Protein AF-A0A2V5LTJ0-F1 (afdb_monomer_lite)

Radius of gyration: 19.89 Å; chains: 1; bounding box: 53×36×58 Å

Sequence (255 aa):
RSQIEQLSGFSDTKRRVAIELGVDPYSSNPVLQHELNGIAKAAFAGGATFSLATLPVGGAAGIGLATTEVSNSLNDALREKSPTDLKMLNRKYLSAMGVSENEAERFFSNAAFSPTAQTAFVFNLRSLDGVGNRPAFVKLAADKSSTESDAIFCVQTAALMSKIHKSEKPLGRIITIGDFPVCIAKDGTVVVALQWDYGAWTPAADRFAGALQTQKKANSSYLVGISGVVSPRLRQELETRHFTVEDRLSPGPLK

Secondary structure (DSSP, 8-state):
--HHHHHHHHHHHHHHHHHHTTS-TT---HHHHHHHHHHHHHHHHH-TT--GGGSSS-TT---TTS-HHHHHHHHHHHHH--HHHHHHHHHHHHHHTT--HHHHHHHHT-TTS-HHHHHHHHHHHHTSTT-BTTHHHHHHHHHH--SHHHHHHHHHHHHHHHHHHHHT--EEEEEEETTEEEEEETTS-EEEEE--SEE---HHHHHHHHHHHTTPPTT--EEEEESSEE-HHHHHHHHHTTEEEE--SS--S--

Structure (mmCIF, N/CA/C/O backbone):
data_AF-A0A2V5LTJ0-F1
#
_entry.id   AF-A0A2V5LTJ0-F1
#
loop_
_atom_site.group_PDB
_atom_site.id
_atom_site.type_symbol
_atom_site.label_atom_id
_atom_site.label_alt_id
_atom_site.label_comp_id
_atom_site.label_asym_id
_atom_site.label_entity_id
_atom_site.label_seq_id
_atom_site.pdbx_PDB_ins_code
_atom_site.Cartn_x
_atom_site.Cartn_y
_atom_site.Cartn_z
_atom_site.occupancy
_atom_site.B_iso_or_equiv
_atom_site.auth_seq_id
_atom_site.auth_comp_id
_atom_site.auth_asym_id
_atom_site.auth_atom_id
_atom_site.pdbx_PDB_model_num
ATOM 1 N N . ARG A 1 1 ? 24.564 -6.928 -33.518 1.00 57.75 1 ARG A N 1
ATOM 2 C CA . ARG A 1 1 ? 23.332 -7.094 -32.714 1.00 57.75 1 ARG A CA 1
ATOM 3 C C . ARG A 1 1 ? 22.178 -6.503 -33.493 1.00 57.75 1 ARG A C 1
ATOM 5 O O . ARG A 1 1 ? 22.377 -5.460 -34.109 1.00 57.75 1 ARG A O 1
ATOM 12 N N . SER A 1 2 ? 21.030 -7.168 -33.510 1.00 75.38 2 SER A N 1
ATOM 13 C CA . SER A 1 2 ? 19.816 -6.629 -34.134 1.00 75.38 2 SER A CA 1
ATOM 14 C C . SER A 1 2 ? 19.299 -5.408 -33.352 1.00 75.38 2 SER A C 1
ATOM 16 O O . SER A 1 2 ? 19.626 -5.236 -32.176 1.00 75.38 2 SER A O 1
ATOM 18 N N . GLN A 1 3 ? 18.487 -4.549 -33.981 1.00 71.31 3 GLN A N 1
ATOM 19 C CA . GLN A 1 3 ? 17.867 -3.401 -33.294 1.00 71.31 3 GLN A CA 1
ATOM 20 C C . GLN A 1 3 ? 17.011 -3.845 -32.091 1.00 71.31 3 GLN A C 1
ATOM 22 O O . GLN A 1 3 ? 17.000 -3.178 -31.061 1.00 71.31 3 GLN A O 1
ATOM 27 N N . ILE A 1 4 ? 16.358 -5.008 -32.183 1.00 69.94 4 ILE A N 1
ATOM 28 C CA . ILE A 1 4 ? 15.537 -5.588 -31.109 1.00 69.94 4 ILE A CA 1
ATOM 29 C C . ILE A 1 4 ? 16.403 -5.996 -29.907 1.00 69.94 4 ILE A C 1
ATOM 31 O O . ILE A 1 4 ? 16.060 -5.684 -28.770 1.00 69.94 4 ILE A O 1
ATOM 35 N N . GLU A 1 5 ? 17.558 -6.625 -30.141 1.00 64.44 5 GLU A N 1
ATOM 36 C CA . GLU A 1 5 ? 18.511 -6.975 -29.075 1.00 64.44 5 GLU A CA 1
ATOM 37 C C . GLU A 1 5 ? 19.084 -5.735 -28.378 1.00 64.44 5 GLU A C 1
ATOM 39 O O . GLU A 1 5 ? 19.329 -5.753 -27.172 1.00 64.44 5 GLU A O 1
ATOM 44 N N . GLN A 1 6 ? 19.312 -4.652 -29.128 1.00 73.62 6 GLN A N 1
ATOM 45 C CA . GLN A 1 6 ? 19.785 -3.384 -28.568 1.00 73.62 6 GLN A CA 1
ATOM 46 C C . GLN A 1 6 ? 18.717 -2.717 -27.697 1.00 73.62 6 GLN A C 1
ATOM 48 O O . GLN A 1 6 ? 19.035 -2.263 -26.599 1.00 73.62 6 GLN A O 1
ATOM 53 N N . LEU A 1 7 ? 17.459 -2.705 -28.149 1.00 76.38 7 LEU A N 1
ATOM 54 C CA . LEU A 1 7 ? 16.333 -2.173 -27.379 1.00 76.38 7 LEU A CA 1
ATOM 55 C C . LEU A 1 7 ? 16.084 -2.990 -26.107 1.00 76.38 7 LEU A C 1
ATOM 57 O O . LEU A 1 7 ? 15.999 -2.407 -25.029 1.00 76.38 7 LEU A O 1
ATOM 61 N N . SER A 1 8 ? 16.053 -4.323 -26.211 1.00 77.38 8 SER A N 1
ATOM 62 C CA . SER A 1 8 ? 15.901 -5.211 -25.050 1.00 77.38 8 SER A CA 1
ATOM 63 C C . SER A 1 8 ? 17.034 -5.003 -24.044 1.00 77.38 8 SER A C 1
ATOM 65 O O . SER A 1 8 ? 16.778 -4.752 -22.870 1.00 77.38 8 SER A O 1
ATOM 67 N N . GLY A 1 9 ? 18.289 -5.004 -24.507 1.00 81.19 9 GLY A N 1
ATOM 68 C CA . GLY A 1 9 ? 19.447 -4.813 -23.631 1.00 81.19 9 GLY A CA 1
ATOM 69 C C . GLY A 1 9 ? 19.482 -3.440 -22.951 1.00 81.19 9 GLY A C 1
ATOM 70 O O . GLY A 1 9 ? 19.920 -3.328 -21.802 1.00 81.19 9 GLY A O 1
ATOM 71 N N . PHE A 1 10 ? 18.999 -2.394 -23.627 1.00 85.38 10 PHE A N 1
ATOM 72 C CA . PHE A 1 10 ? 18.856 -1.070 -23.026 1.00 85.38 10 PHE A CA 1
ATOM 73 C C . PHE A 1 10 ? 17.762 -1.052 -21.951 1.00 85.38 10 PHE A C 1
ATOM 75 O O . PHE A 1 10 ? 17.996 -0.553 -20.849 1.00 85.38 10 PHE A O 1
ATOM 82 N N . SER A 1 11 ? 16.592 -1.633 -22.234 1.00 84.25 11 SER A N 1
ATOM 83 C CA . SER A 1 11 ? 15.496 -1.756 -21.266 1.00 84.25 11 SER A CA 1
ATOM 84 C C . SER A 1 11 ? 15.905 -2.543 -20.018 1.00 84.25 11 SER A C 1
ATOM 86 O O . SER A 1 11 ? 15.598 -2.111 -18.905 1.00 84.25 11 SER A O 1
ATOM 88 N N . ASP A 1 12 ? 16.648 -3.638 -20.180 1.00 83.50 12 ASP A N 1
ATOM 89 C CA . ASP A 1 12 ? 17.161 -4.437 -19.061 1.00 83.50 12 ASP A CA 1
ATOM 90 C C . ASP A 1 12 ? 18.181 -3.647 -18.230 1.00 83.50 12 ASP A C 1
ATOM 92 O O . ASP A 1 12 ? 18.124 -3.635 -16.997 1.00 83.50 12 ASP A O 1
ATOM 96 N N . THR A 1 13 ? 19.070 -2.902 -18.895 1.00 85.56 13 THR A N 1
ATOM 97 C CA . THR A 1 13 ? 20.042 -2.030 -18.219 1.00 85.56 13 THR A CA 1
ATOM 98 C C . THR A 1 13 ? 19.345 -0.942 -17.413 1.00 85.56 13 THR A C 1
ATOM 100 O O . THR A 1 13 ? 19.681 -0.737 -16.248 1.00 85.56 13 THR A O 1
ATOM 103 N N . LYS A 1 14 ? 18.339 -0.284 -17.996 1.00 87.50 14 LYS A N 1
ATOM 104 C CA . LYS A 1 14 ? 17.541 0.735 -17.311 1.00 87.50 14 LYS A CA 1
ATOM 105 C C . LYS A 1 14 ? 16.844 0.175 -16.076 1.00 87.50 14 LYS A C 1
ATOM 107 O O . LYS A 1 14 ? 16.865 0.815 -15.027 1.00 87.50 14 LYS A O 1
ATOM 112 N N . ARG A 1 15 ? 16.258 -1.022 -16.181 1.00 85.44 15 ARG A N 1
ATOM 113 C CA . ARG A 1 15 ? 15.593 -1.677 -15.051 1.00 85.44 15 ARG A CA 1
ATOM 114 C C . ARG A 1 15 ? 16.574 -1.985 -13.924 1.00 85.44 15 ARG A C 1
ATOM 116 O O . ARG A 1 15 ? 16.283 -1.678 -12.774 1.00 85.44 15 ARG A O 1
ATOM 123 N N . ARG A 1 16 ? 17.748 -2.529 -14.254 1.00 82.00 16 ARG A N 1
ATOM 124 C CA . ARG A 1 16 ? 18.812 -2.801 -13.278 1.00 82.00 16 ARG A CA 1
ATOM 125 C C . ARG A 1 16 ? 19.253 -1.530 -12.551 1.00 82.00 16 ARG A C 1
ATOM 127 O O . ARG A 1 16 ? 19.260 -1.519 -11.327 1.00 82.00 16 ARG A O 1
ATOM 134 N N . VAL A 1 17 ? 19.544 -0.464 -13.300 1.00 84.44 17 VAL A N 1
ATOM 135 C CA . VAL A 1 17 ? 19.926 0.845 -12.742 1.00 84.44 17 VAL A CA 1
ATOM 136 C C . VAL A 1 17 ? 18.841 1.361 -11.794 1.00 84.44 17 VAL A C 1
ATOM 138 O O . VAL A 1 17 ? 19.151 1.759 -10.680 1.00 84.44 17 VAL A O 1
ATOM 141 N N . ALA A 1 18 ? 17.569 1.310 -12.199 1.00 84.50 18 ALA A N 1
ATOM 142 C CA . ALA A 1 18 ? 16.457 1.766 -11.365 1.00 84.50 18 ALA A CA 1
ATOM 143 C C . ALA A 1 18 ? 16.386 1.014 -10.028 1.00 84.50 18 ALA A C 1
ATOM 145 O O . ALA A 1 18 ? 16.253 1.633 -8.976 1.00 84.50 18 ALA A O 1
ATOM 146 N N . ILE A 1 19 ? 16.535 -0.313 -10.067 1.00 78.69 19 ILE A N 1
ATOM 147 C CA . ILE A 1 19 ? 16.508 -1.168 -8.875 1.00 78.69 19 ILE A CA 1
ATOM 148 C C . ILE A 1 19 ? 17.689 -0.857 -7.950 1.00 78.69 19 ILE A C 1
ATOM 150 O O . ILE A 1 19 ? 17.505 -0.783 -6.738 1.00 78.69 19 ILE A O 1
ATOM 154 N N . GLU A 1 20 ? 18.889 -0.657 -8.500 1.00 76.44 20 GLU A N 1
ATOM 155 C CA . GLU A 1 20 ? 20.074 -0.274 -7.719 1.00 76.44 20 GLU A CA 1
ATOM 156 C C . GLU A 1 20 ? 19.923 1.113 -7.070 1.00 76.44 20 GLU A C 1
ATOM 158 O O . GLU A 1 20 ? 20.385 1.317 -5.950 1.00 76.44 20 GLU A O 1
ATOM 163 N N . LEU A 1 21 ? 19.216 2.032 -7.735 1.00 77.19 21 LEU A N 1
ATOM 164 C CA . LEU A 1 21 ? 18.869 3.363 -7.226 1.00 77.19 21 LEU A CA 1
ATOM 165 C C . LEU A 1 21 ? 17.644 3.376 -6.290 1.00 77.19 21 LEU A C 1
ATOM 167 O O . LEU A 1 21 ? 17.301 4.432 -5.764 1.00 77.19 21 LEU A O 1
ATOM 171 N N . GLY A 1 22 ? 16.959 2.243 -6.104 1.00 76.12 22 GLY A N 1
ATOM 172 C CA . GLY A 1 22 ? 15.752 2.155 -5.277 1.00 76.12 22 GLY A CA 1
ATOM 173 C C . GLY A 1 22 ? 14.525 2.876 -5.857 1.00 76.12 22 GLY A C 1
ATOM 174 O O . GLY A 1 22 ? 13.610 3.220 -5.109 1.00 76.12 22 GLY A O 1
ATOM 175 N N . VAL A 1 23 ? 14.481 3.105 -7.174 1.00 82.88 23 VAL A N 1
ATOM 176 C CA . VAL A 1 23 ? 13.384 3.809 -7.863 1.00 82.88 23 VAL A CA 1
ATOM 177 C C . VAL A 1 23 ? 12.589 2.880 -8.778 1.00 82.88 23 VAL A C 1
ATOM 179 O O . VAL A 1 23 ? 13.078 1.844 -9.229 1.00 82.88 23 VAL A O 1
ATOM 182 N N . ASP A 1 24 ? 11.346 3.257 -9.079 1.00 87.06 24 ASP A N 1
ATOM 183 C CA . ASP A 1 24 ? 10.494 2.485 -9.980 1.00 87.06 24 ASP A CA 1
ATOM 184 C C . ASP A 1 24 ? 10.909 2.685 -11.456 1.00 87.06 24 ASP A C 1
ATOM 186 O O . ASP A 1 24 ? 10.769 3.794 -11.985 1.00 87.06 24 ASP A O 1
ATOM 190 N N . PRO A 1 25 ? 11.357 1.629 -12.171 1.00 87.81 25 PRO A N 1
ATOM 191 C CA . PRO A 1 25 ? 11.695 1.721 -13.594 1.00 87.81 25 PRO A CA 1
ATOM 192 C C . PRO A 1 25 ? 10.515 2.127 -14.489 1.00 87.81 25 PRO A C 1
ATOM 194 O O . PRO A 1 25 ? 10.730 2.611 -15.604 1.00 87.81 25 PRO A O 1
ATOM 197 N N . TYR A 1 26 ? 9.284 1.938 -14.013 1.00 90.62 26 TYR A N 1
ATOM 198 C CA . TYR A 1 26 ? 8.040 2.179 -14.736 1.00 90.62 26 TYR A CA 1
ATOM 199 C C . TYR A 1 26 ? 7.247 3.385 -14.205 1.00 90.62 26 TYR A C 1
ATOM 201 O O . TYR A 1 26 ? 6.080 3.531 -14.564 1.00 90.62 26 TYR A O 1
ATOM 209 N N . SER A 1 27 ? 7.854 4.243 -13.372 1.00 89.62 27 SER A N 1
ATOM 210 C CA . SER A 1 27 ? 7.207 5.469 -12.879 1.00 89.62 27 SER A CA 1
ATOM 211 C C . SER A 1 27 ? 6.715 6.349 -14.032 1.00 89.62 27 SER A C 1
ATOM 213 O O . SER A 1 27 ? 7.391 6.471 -15.059 1.00 89.62 27 SER A O 1
ATOM 215 N N . SER A 1 28 ? 5.567 7.000 -13.848 1.00 89.06 28 SER A N 1
ATOM 216 C CA . SER A 1 28 ? 5.011 7.956 -14.809 1.00 89.06 28 SER A CA 1
ATOM 217 C C . SER A 1 28 ? 5.672 9.337 -14.727 1.00 89.06 28 SER A C 1
ATOM 219 O O . SER A 1 28 ? 5.457 10.175 -15.603 1.00 89.06 28 SER A O 1
ATOM 221 N N . ASN A 1 29 ? 6.511 9.578 -13.711 1.00 89.62 29 ASN A N 1
ATOM 222 C CA . ASN A 1 29 ? 7.194 10.850 -13.511 1.00 89.62 29 ASN A CA 1
ATOM 223 C C . ASN A 1 29 ? 8.210 11.129 -14.645 1.00 89.62 29 ASN A C 1
ATOM 225 O O . ASN A 1 29 ? 9.238 10.448 -14.736 1.00 89.62 29 ASN A O 1
ATOM 229 N N . PRO A 1 30 ? 7.990 12.163 -15.482 1.00 90.75 30 PRO A N 1
ATOM 230 C CA . PRO A 1 30 ? 8.836 12.420 -16.645 1.00 90.75 30 PRO A CA 1
ATOM 231 C C . PRO A 1 30 ? 10.253 12.867 -16.269 1.00 90.75 30 PRO A C 1
ATOM 233 O O . PRO A 1 30 ? 11.196 12.552 -16.994 1.00 90.75 30 PRO A O 1
ATOM 236 N N . VAL A 1 31 ? 10.423 13.555 -15.135 1.00 92.19 31 VAL A N 1
ATOM 237 C CA . VAL A 1 31 ? 11.737 13.993 -14.640 1.00 92.19 31 VAL A CA 1
ATOM 238 C C . VAL A 1 31 ? 12.552 12.779 -14.211 1.00 92.19 31 VAL A C 1
ATOM 240 O O . VAL A 1 31 ? 13.678 12.600 -14.667 1.00 92.19 31 VAL A O 1
ATOM 243 N N . LEU A 1 32 ? 11.955 11.884 -13.417 1.00 88.88 32 LEU A N 1
ATOM 244 C CA . LEU A 1 32 ? 12.612 10.641 -13.011 1.00 88.88 32 LEU A CA 1
ATOM 245 C C . LEU A 1 32 ? 12.985 9.786 -14.229 1.00 88.88 32 LEU A C 1
ATOM 247 O O . LEU A 1 32 ? 14.098 9.271 -14.311 1.00 88.88 32 LEU A O 1
ATOM 251 N N . GLN A 1 33 ? 12.074 9.661 -15.197 1.00 93.12 33 GLN A N 1
ATOM 252 C CA . GLN A 1 33 ? 12.321 8.902 -16.422 1.00 93.12 33 GLN A CA 1
ATOM 253 C C . GLN A 1 33 ? 13.450 9.509 -17.266 1.00 93.12 33 GLN A C 1
ATOM 255 O O . GLN A 1 33 ? 14.244 8.759 -17.838 1.00 93.12 33 GLN A O 1
ATOM 260 N N . HIS A 1 34 ? 13.552 10.839 -17.338 1.00 90.19 34 HIS A N 1
ATOM 261 C CA . HIS A 1 34 ? 14.642 11.533 -18.022 1.00 90.19 34 HIS A CA 1
ATOM 262 C C . HIS A 1 34 ? 16.004 11.223 -17.386 1.00 90.19 34 HIS A C 1
ATOM 264 O O . HIS A 1 34 ? 16.901 10.735 -18.080 1.00 90.19 34 HIS A O 1
ATOM 270 N N . GLU A 1 35 ? 16.126 11.411 -16.071 1.00 90.19 35 GLU A N 1
ATOM 271 C CA . GLU A 1 35 ? 17.371 11.152 -15.338 1.00 90.19 35 GLU A CA 1
ATOM 272 C C . GLU A 1 35 ? 17.775 9.678 -15.415 1.00 90.19 35 GLU A C 1
ATOM 274 O O . GLU A 1 35 ? 18.911 9.339 -15.757 1.00 90.19 35 GLU A O 1
ATOM 279 N N . LEU A 1 36 ? 16.813 8.776 -15.205 1.00 89.38 36 LEU A N 1
ATOM 280 C CA . LEU A 1 36 ? 17.047 7.340 -15.286 1.00 89.38 36 LEU A CA 1
ATOM 281 C C . LEU A 1 36 ? 17.502 6.913 -16.691 1.00 89.38 36 LEU A C 1
ATOM 283 O O . LEU A 1 36 ? 18.398 6.081 -16.820 1.00 89.38 36 LEU A O 1
ATOM 287 N N . ASN A 1 37 ? 16.928 7.492 -17.753 1.00 89.69 37 ASN A N 1
ATOM 288 C CA . ASN A 1 37 ? 17.375 7.244 -19.125 1.00 89.69 37 ASN A CA 1
ATOM 289 C C . ASN A 1 37 ? 18.813 7.729 -19.356 1.00 89.69 37 ASN A C 1
ATOM 291 O O . ASN A 1 37 ? 19.561 7.058 -20.066 1.00 89.69 37 ASN A O 1
ATOM 295 N N . GLY A 1 38 ? 19.199 8.874 -18.787 1.00 86.06 38 GLY A N 1
ATOM 296 C CA . GLY A 1 38 ? 20.563 9.400 -18.868 1.00 86.06 38 GLY A CA 1
ATOM 297 C C . GLY A 1 38 ? 21.580 8.444 -18.244 1.00 86.06 38 GLY A C 1
ATOM 298 O O . GLY A 1 38 ? 22.524 8.018 -18.914 1.00 86.06 38 GLY A O 1
ATOM 299 N N . ILE A 1 39 ? 21.327 8.024 -17.001 1.00 85.38 39 ILE A N 1
ATOM 300 C CA . ILE A 1 39 ? 22.189 7.080 -16.271 1.00 85.38 39 ILE A CA 1
ATOM 301 C C . ILE A 1 39 ? 22.233 5.724 -16.992 1.00 85.38 39 ILE A C 1
ATOM 303 O O . ILE A 1 39 ? 23.308 5.158 -17.192 1.00 85.38 39 ILE A O 1
ATOM 307 N N . ALA A 1 40 ? 21.086 5.218 -17.455 1.00 87.38 40 ALA A N 1
ATOM 308 C CA . ALA A 1 40 ? 21.016 3.951 -18.177 1.00 87.38 40 ALA A CA 1
ATOM 309 C C . ALA A 1 40 ? 21.774 3.981 -19.511 1.00 87.38 40 ALA A C 1
ATOM 311 O O . ALA A 1 40 ? 22.432 3.000 -19.852 1.00 87.38 40 ALA A O 1
ATOM 312 N N . LYS A 1 41 ? 21.725 5.092 -20.261 1.00 85.25 41 LYS A N 1
ATOM 313 C CA . LYS A 1 41 ? 22.502 5.263 -21.503 1.00 85.25 41 LYS A CA 1
ATOM 314 C C . LYS A 1 41 ? 23.998 5.243 -21.223 1.00 85.25 41 LYS A C 1
ATOM 316 O O . LYS A 1 41 ? 24.721 4.543 -21.929 1.00 85.25 41 LYS A O 1
ATOM 321 N N . ALA A 1 42 ? 24.445 5.953 -20.187 1.00 82.19 42 ALA A N 1
ATOM 322 C CA . ALA A 1 42 ? 25.845 5.946 -19.771 1.00 82.19 42 ALA A CA 1
ATOM 323 C C . ALA A 1 42 ? 26.304 4.533 -19.366 1.00 82.19 42 ALA A C 1
ATOM 325 O O . ALA A 1 42 ? 27.324 4.053 -19.857 1.00 82.19 42 ALA A O 1
ATOM 326 N N . ALA A 1 43 ? 25.507 3.827 -18.557 1.00 81.44 43 ALA A N 1
ATOM 327 C CA . ALA A 1 43 ? 25.798 2.456 -18.136 1.00 81.44 43 ALA A CA 1
ATOM 328 C C . ALA A 1 43 ? 25.793 1.453 -19.307 1.00 81.44 43 ALA A C 1
ATOM 330 O O . ALA A 1 43 ? 26.638 0.561 -19.365 1.00 81.44 43 ALA A O 1
ATOM 331 N N . PHE A 1 44 ? 24.865 1.595 -20.258 1.00 83.62 44 PHE A N 1
ATOM 332 C CA . PHE A 1 44 ? 24.777 0.730 -21.438 1.00 83.62 44 PHE A CA 1
ATOM 333 C C . PHE A 1 44 ? 25.947 0.953 -22.408 1.00 83.62 44 PHE A C 1
ATOM 335 O O . PHE A 1 44 ? 26.476 -0.013 -22.953 1.00 83.62 44 PHE A O 1
ATOM 342 N N . ALA A 1 45 ? 26.370 2.208 -22.603 1.00 80.50 45 ALA A N 1
ATOM 343 C CA . ALA A 1 45 ? 27.485 2.565 -23.482 1.00 80.50 45 ALA A CA 1
ATOM 344 C C . ALA A 1 45 ? 28.863 2.234 -22.878 1.00 80.50 45 ALA A C 1
ATOM 346 O O . ALA A 1 45 ? 29.775 1.870 -23.615 1.00 80.50 45 ALA A O 1
ATOM 347 N N . GLY A 1 46 ? 29.016 2.353 -21.554 1.00 65.81 46 GLY A N 1
ATOM 348 C CA . GLY A 1 46 ? 30.289 2.141 -20.856 1.00 65.81 46 GLY A CA 1
ATOM 349 C C . GLY A 1 46 ? 30.652 0.677 -20.581 1.00 65.81 46 GLY A C 1
ATOM 350 O O . GLY A 1 46 ? 31.812 0.383 -20.304 1.00 65.81 46 GLY A O 1
ATOM 351 N N . GLY A 1 47 ? 29.697 -0.255 -20.669 1.00 61.19 47 GLY A N 1
ATOM 352 C CA . GLY A 1 47 ? 29.899 -1.634 -20.211 1.00 61.19 47 GLY A CA 1
ATOM 353 C C . GLY A 1 47 ? 30.003 -1.737 -18.679 1.00 61.19 47 GLY A C 1
ATOM 354 O O . GLY A 1 47 ? 29.824 -0.755 -17.965 1.00 61.19 47 GLY A O 1
ATOM 355 N N . ALA A 1 48 ? 30.267 -2.941 -18.155 1.00 49.94 48 ALA A N 1
ATOM 356 C CA . ALA A 1 48 ? 30.228 -3.310 -16.726 1.00 49.94 48 ALA A CA 1
ATOM 357 C C . ALA A 1 48 ? 31.187 -2.541 -15.773 1.00 49.94 48 ALA A C 1
ATOM 359 O O . ALA A 1 48 ? 31.362 -2.941 -14.627 1.00 49.94 48 ALA A O 1
ATOM 360 N N . THR A 1 49 ? 31.815 -1.457 -16.229 1.00 46.69 49 THR A N 1
ATOM 361 C CA . THR A 1 49 ? 32.776 -0.615 -15.501 1.00 46.69 49 THR A CA 1
ATOM 362 C C . THR A 1 49 ? 32.153 0.623 -14.851 1.00 46.69 49 THR A C 1
ATOM 364 O O . THR A 1 49 ? 32.791 1.225 -13.987 1.00 46.69 49 THR A O 1
ATOM 367 N N . PHE A 1 50 ? 30.917 1.010 -15.197 1.00 51.72 50 PHE A N 1
ATOM 368 C CA . PHE A 1 50 ? 30.213 2.071 -14.468 1.00 51.72 50 PHE A CA 1
ATOM 369 C C . PHE A 1 50 ? 29.647 1.507 -13.160 1.00 51.72 50 PHE A C 1
ATOM 371 O O . PHE A 1 50 ? 28.583 0.887 -13.139 1.00 51.72 50 PHE A O 1
ATOM 378 N N . SER A 1 51 ? 30.390 1.684 -12.068 1.00 53.78 51 SER A N 1
ATOM 379 C CA . SER A 1 51 ? 29.917 1.304 -10.740 1.00 53.78 51 SER A CA 1
ATOM 380 C C . SER A 1 51 ? 28.896 2.328 -10.255 1.00 53.78 51 SER A C 1
ATOM 382 O O . SER A 1 51 ? 29.252 3.459 -9.932 1.00 53.78 51 SER A O 1
ATOM 384 N N . LEU A 1 52 ? 27.629 1.922 -10.165 1.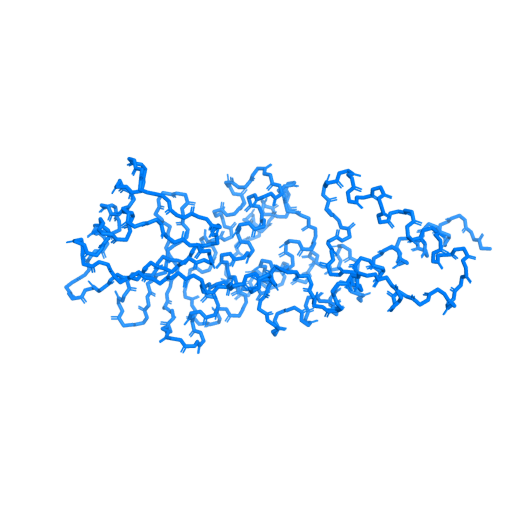00 57.56 52 LEU A N 1
ATOM 385 C CA . LEU A 1 52 ? 26.562 2.726 -9.561 1.00 57.56 52 LEU A CA 1
ATOM 386 C C . LEU A 1 52 ? 26.807 2.992 -8.062 1.00 57.56 52 LEU A C 1
ATOM 388 O O . LEU A 1 52 ? 26.175 3.874 -7.490 1.00 57.56 52 LEU A O 1
ATOM 392 N N . ALA A 1 53 ? 27.780 2.306 -7.447 1.00 54.12 53 ALA A N 1
ATOM 393 C CA . ALA A 1 53 ? 28.206 2.516 -6.064 1.00 54.12 53 ALA A CA 1
ATOM 394 C C . ALA A 1 53 ? 28.882 3.878 -5.806 1.00 54.12 53 ALA A C 1
ATOM 396 O O . ALA A 1 53 ? 29.103 4.228 -4.650 1.00 54.12 53 ALA A O 1
ATOM 397 N N . THR A 1 54 ? 29.242 4.637 -6.849 1.00 53.97 54 THR A N 1
ATOM 398 C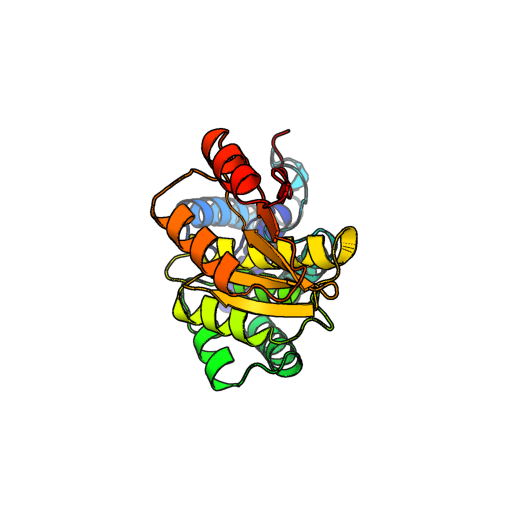 CA . THR A 1 54 ? 29.825 5.986 -6.709 1.00 53.97 54 THR A CA 1
ATOM 399 C C . THR A 1 54 ? 28.784 7.102 -6.753 1.00 53.97 54 THR A C 1
ATOM 401 O O . THR A 1 54 ? 29.121 8.259 -6.497 1.00 53.97 54 THR A O 1
ATOM 404 N N . LEU A 1 55 ? 27.524 6.786 -7.071 1.00 55.62 55 LEU A N 1
ATOM 405 C CA . LEU A 1 55 ? 26.457 7.775 -7.046 1.00 55.62 55 LEU A CA 1
ATOM 406 C C . LEU A 1 55 ? 26.117 8.122 -5.586 1.00 55.62 55 LEU A C 1
ATOM 408 O O . LEU A 1 55 ? 26.037 7.216 -4.755 1.00 55.62 55 LEU A O 1
ATOM 412 N N . PRO A 1 56 ? 25.881 9.408 -5.253 1.00 46.81 56 PRO A N 1
ATOM 413 C CA . PRO A 1 56 ? 25.489 9.853 -3.915 1.00 46.81 56 PRO A CA 1
ATOM 414 C C . PRO A 1 56 ? 24.008 9.535 -3.657 1.00 46.81 56 PRO A C 1
ATOM 416 O O . PRO A 1 56 ? 23.201 10.396 -3.318 1.00 46.81 56 PRO A O 1
ATOM 419 N N . VAL A 1 57 ? 23.635 8.284 -3.892 1.00 51.22 57 VAL A N 1
ATOM 420 C CA . VAL A 1 57 ? 22.288 7.755 -3.751 1.00 51.22 57 VAL A CA 1
ATOM 421 C C . VAL A 1 57 ? 22.366 6.835 -2.547 1.00 51.22 57 VAL A C 1
ATOM 423 O O . VAL A 1 57 ? 23.202 5.932 -2.517 1.00 51.22 57 VAL A O 1
ATOM 426 N N . GLY A 1 58 ? 21.570 7.122 -1.513 1.00 43.66 58 GLY A N 1
ATOM 427 C CA . GLY A 1 58 ? 21.516 6.301 -0.303 1.00 43.66 58 GLY A CA 1
ATOM 428 C C . GLY A 1 58 ? 21.378 4.832 -0.701 1.00 43.66 58 GLY A C 1
ATOM 429 O O . GLY A 1 58 ? 20.431 4.481 -1.399 1.00 43.66 58 GLY A O 1
ATOM 430 N N . GLY A 1 59 ? 22.388 4.027 -0.359 1.00 40.03 59 GLY A N 1
ATOM 431 C CA . GLY A 1 59 ? 22.625 2.721 -0.978 1.00 40.03 59 GLY A CA 1
ATOM 432 C C . GLY A 1 59 ? 21.428 1.779 -0.918 1.00 40.03 59 GLY A C 1
ATOM 433 O O . GLY A 1 59 ? 20.637 1.910 0.003 1.00 40.03 59 GLY A O 1
ATOM 434 N N . ALA A 1 60 ? 21.356 0.853 -1.889 1.00 42.66 60 ALA A N 1
ATOM 435 C CA . ALA A 1 60 ? 20.459 -0.300 -2.125 1.00 42.66 60 ALA A CA 1
ATOM 436 C C . ALA A 1 60 ? 19.316 -0.617 -1.127 1.00 42.66 60 ALA A C 1
ATOM 438 O O . ALA A 1 60 ? 19.004 -1.782 -0.865 1.00 42.66 60 ALA A O 1
ATOM 439 N N . ALA A 1 61 ? 18.647 0.389 -0.583 1.00 46.03 61 ALA A N 1
ATOM 440 C CA . ALA A 1 61 ? 17.389 0.251 0.101 1.00 46.03 61 ALA A CA 1
ATOM 441 C C . ALA A 1 61 ? 16.400 -0.006 -1.026 1.00 46.03 61 ALA A C 1
ATOM 443 O O . ALA A 1 61 ? 16.161 0.869 -1.855 1.00 46.03 61 ALA A O 1
ATOM 444 N N . GLY A 1 62 ? 15.931 -1.252 -1.135 1.00 49.94 62 GLY A N 1
ATOM 445 C CA . GLY A 1 62 ? 14.966 -1.640 -2.158 1.00 49.94 62 GLY A CA 1
ATOM 446 C C . GLY A 1 62 ? 13.817 -0.640 -2.247 1.00 49.94 62 GLY A C 1
ATOM 447 O O . GLY A 1 62 ? 13.564 0.095 -1.294 1.00 49.94 62 GLY A O 1
ATOM 448 N N . ILE A 1 63 ? 13.138 -0.628 -3.394 1.00 54.84 63 ILE A N 1
ATOM 449 C CA . ILE A 1 63 ? 12.070 0.323 -3.720 1.00 54.84 63 ILE A CA 1
ATOM 450 C C . ILE A 1 63 ? 11.236 0.631 -2.466 1.00 54.84 63 ILE A C 1
ATOM 452 O O . ILE A 1 63 ? 10.678 -0.298 -1.875 1.00 54.84 63 ILE A O 1
ATOM 456 N N . GLY A 1 64 ? 11.206 1.907 -2.043 1.00 55.03 64 GLY A N 1
ATOM 457 C CA . GLY A 1 64 ? 10.668 2.411 -0.758 1.00 55.03 64 GLY A CA 1
ATOM 458 C C . GLY A 1 64 ? 9.149 2.270 -0.575 1.00 55.03 64 GLY A C 1
ATOM 459 O O . GLY A 1 64 ? 8.482 3.105 0.030 1.00 55.03 64 GLY A O 1
ATOM 460 N N . LEU A 1 65 ? 8.589 1.221 -1.158 1.00 54.91 65 LEU A N 1
ATOM 461 C CA . LEU A 1 65 ? 7.184 0.901 -1.287 1.00 54.91 65 LEU A CA 1
ATOM 462 C C . LEU A 1 65 ? 6.790 -0.311 -0.423 1.00 54.91 65 LEU A C 1
ATOM 464 O O . LEU A 1 65 ? 5.620 -0.677 -0.382 1.00 54.91 65 LEU A O 1
ATOM 468 N N . ALA A 1 66 ? 7.724 -0.972 0.266 1.00 57.84 66 ALA A N 1
ATOM 469 C CA . ALA A 1 66 ? 7.402 -2.190 1.002 1.00 57.84 66 ALA A CA 1
ATOM 470 C C . ALA A 1 66 ? 8.222 -2.394 2.283 1.00 57.84 66 ALA A C 1
ATOM 472 O O . ALA A 1 66 ? 9.227 -1.727 2.525 1.00 57.84 66 ALA A O 1
ATOM 473 N N . THR A 1 67 ? 7.769 -3.335 3.119 1.00 61.03 67 THR A N 1
ATOM 474 C CA . THR A 1 67 ? 8.560 -3.830 4.260 1.00 61.03 67 THR A CA 1
ATOM 475 C C . THR A 1 67 ? 9.849 -4.492 3.765 1.00 61.03 67 THR A C 1
ATOM 477 O O . THR A 1 67 ? 9.868 -5.029 2.661 1.00 61.03 67 THR A O 1
ATOM 480 N N . THR A 1 68 ? 10.911 -4.524 4.579 1.00 65.62 68 THR A N 1
ATOM 481 C CA . THR A 1 68 ? 12.227 -5.068 4.183 1.00 65.62 68 THR A CA 1
ATOM 482 C C . THR A 1 68 ? 12.146 -6.461 3.542 1.00 65.62 68 THR A C 1
ATOM 484 O O . THR A 1 68 ? 12.797 -6.714 2.531 1.00 65.62 68 THR A O 1
ATOM 487 N N . GLU A 1 69 ? 11.308 -7.353 4.080 1.00 64.81 69 GLU A N 1
ATOM 488 C CA . GLU A 1 69 ? 11.097 -8.703 3.534 1.00 64.81 69 GLU A CA 1
ATOM 489 C C . GLU A 1 69 ? 10.447 -8.684 2.142 1.00 64.81 69 GLU A C 1
ATOM 491 O O . GLU A 1 69 ? 10.874 -9.398 1.231 1.00 64.81 69 GLU A O 1
ATOM 496 N N . VAL A 1 70 ? 9.420 -7.850 1.962 1.00 76.00 70 VAL A N 1
ATOM 497 C CA . VAL A 1 70 ? 8.720 -7.710 0.681 1.00 76.00 70 VAL A CA 1
ATOM 498 C C . VAL A 1 70 ? 9.619 -7.027 -0.353 1.00 76.00 70 VAL A C 1
ATOM 500 O O . VAL A 1 70 ? 9.589 -7.417 -1.519 1.00 76.00 70 VAL A O 1
ATOM 503 N N . SER A 1 71 ? 10.469 -6.083 0.062 1.00 72.44 71 SER A N 1
ATOM 504 C CA . SER A 1 71 ? 11.402 -5.379 -0.823 1.00 72.44 71 SER A CA 1
ATOM 505 C C . SER A 1 71 ? 12.401 -6.318 -1.502 1.00 72.44 71 SER A C 1
ATOM 507 O O . SER A 1 71 ? 12.664 -6.149 -2.690 1.00 72.44 71 SER A O 1
ATOM 509 N N . ASN A 1 72 ? 12.908 -7.345 -0.810 1.00 75.75 72 ASN A N 1
ATOM 510 C CA . ASN A 1 72 ? 13.806 -8.331 -1.428 1.00 75.75 72 ASN A CA 1
ATOM 511 C C . ASN A 1 72 ? 13.085 -9.149 -2.507 1.00 75.75 72 ASN A C 1
ATOM 513 O O . ASN A 1 72 ? 13.533 -9.195 -3.650 1.00 75.75 72 ASN A O 1
ATOM 517 N N . SER A 1 73 ? 11.914 -9.702 -2.172 1.00 83.75 73 SER A N 1
ATOM 518 C CA . SER A 1 73 ? 11.109 -10.478 -3.127 1.00 83.75 73 SER A CA 1
ATOM 519 C C . SER A 1 73 ? 10.690 -9.641 -4.339 1.00 83.75 73 SER A C 1
ATOM 521 O O . SER A 1 73 ? 10.661 -10.140 -5.464 1.00 83.75 73 SER A O 1
ATOM 523 N N . LEU A 1 74 ? 10.351 -8.367 -4.117 1.00 85.88 74 LEU A N 1
ATOM 524 C CA . LEU A 1 74 ? 9.997 -7.426 -5.174 1.00 85.88 74 LEU A CA 1
ATOM 525 C C . LEU A 1 74 ? 11.193 -7.140 -6.084 1.00 85.88 74 LEU A C 1
ATOM 527 O O . LEU A 1 74 ? 11.053 -7.223 -7.301 1.00 85.88 74 LEU A O 1
ATOM 531 N N . ASN A 1 75 ? 12.361 -6.838 -5.513 1.00 80.62 75 ASN A N 1
ATOM 532 C CA . ASN A 1 75 ? 13.577 -6.581 -6.280 1.00 80.62 75 ASN A CA 1
ATOM 533 C C . ASN A 1 75 ? 13.943 -7.779 -7.161 1.00 80.62 75 ASN A C 1
ATOM 535 O O . ASN A 1 75 ? 14.234 -7.595 -8.341 1.00 80.62 75 ASN A O 1
ATOM 539 N N . ASP A 1 76 ? 13.883 -8.994 -6.621 1.00 85.31 76 ASP A N 1
ATOM 540 C CA . ASP A 1 76 ? 14.185 -10.210 -7.380 1.00 85.31 76 ASP A CA 1
ATOM 541 C C . ASP A 1 76 ? 13.161 -10.435 -8.496 1.00 85.31 76 ASP A C 1
ATOM 543 O O . ASP A 1 76 ? 13.533 -10.644 -9.650 1.00 85.31 76 ASP A O 1
ATOM 547 N N . ALA A 1 77 ? 11.867 -10.258 -8.208 1.00 88.56 77 ALA A N 1
ATOM 548 C CA . ALA A 1 77 ? 10.831 -10.335 -9.232 1.00 88.56 77 ALA A CA 1
ATOM 549 C C . ALA A 1 77 ? 11.048 -9.307 -10.356 1.00 88.56 77 ALA A C 1
ATOM 551 O O . ALA A 1 77 ? 10.926 -9.655 -11.527 1.00 88.56 77 ALA A O 1
ATOM 552 N N . LEU A 1 78 ? 11.403 -8.061 -10.032 1.00 86.38 78 LEU A N 1
ATOM 553 C CA . LEU A 1 78 ? 11.659 -7.021 -11.032 1.00 86.38 78 LEU A CA 1
ATOM 554 C C . LEU A 1 78 ? 12.918 -7.307 -11.860 1.00 86.38 78 LEU A C 1
ATOM 556 O O . LEU A 1 78 ? 12.923 -7.048 -13.065 1.00 86.38 78 LEU A O 1
ATOM 560 N N . ARG A 1 79 ? 13.974 -7.854 -11.244 1.00 83.12 79 ARG A N 1
ATOM 561 C CA . ARG A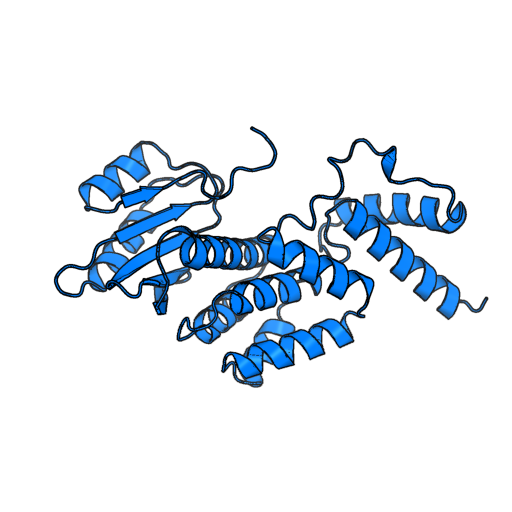 1 79 ? 15.198 -8.260 -11.954 1.00 83.12 79 ARG A CA 1
ATOM 562 C C . ARG A 1 79 ? 14.929 -9.399 -12.932 1.00 83.12 79 ARG A C 1
ATOM 564 O O . ARG A 1 79 ? 15.417 -9.357 -14.055 1.00 83.12 79 ARG A O 1
ATOM 571 N N . GLU A 1 80 ? 14.157 -10.395 -12.511 1.00 85.75 80 GLU A N 1
ATOM 572 C CA . GLU A 1 80 ? 14.017 -11.659 -13.238 1.00 85.75 80 GLU A CA 1
ATOM 573 C C . GLU A 1 80 ? 12.853 -11.696 -14.231 1.00 85.75 80 GLU A C 1
ATOM 575 O O . GLU A 1 80 ? 12.848 -12.540 -15.126 1.00 85.75 80 GLU A O 1
ATOM 580 N N . LYS A 1 81 ? 11.827 -10.852 -14.060 1.00 87.62 81 LYS A N 1
ATOM 581 C CA . LYS A 1 81 ? 10.545 -11.008 -14.765 1.00 87.62 81 LYS A CA 1
ATOM 582 C C . LYS A 1 81 ? 10.228 -9.817 -15.657 1.00 87.62 81 LYS A C 1
ATOM 584 O O . LYS A 1 81 ? 10.456 -8.661 -15.300 1.00 87.62 81 LYS A O 1
ATOM 589 N N . SER A 1 82 ? 9.665 -10.101 -16.831 1.00 89.06 82 SER A N 1
ATOM 590 C CA . SER A 1 82 ? 9.083 -9.072 -17.695 1.00 89.06 82 SER A CA 1
ATOM 591 C C . SER A 1 82 ? 7.796 -8.496 -17.074 1.00 89.06 82 SER A C 1
ATOM 593 O O . SER A 1 82 ? 7.199 -9.137 -16.206 1.00 89.06 82 SER A O 1
ATOM 595 N N . PRO A 1 83 ? 7.296 -7.327 -17.522 1.00 90.25 83 PRO A N 1
ATOM 596 C CA . PRO A 1 83 ? 5.991 -6.813 -17.088 1.00 90.25 83 PRO A CA 1
ATOM 597 C C . PRO A 1 83 ? 4.842 -7.818 -17.256 1.00 90.25 83 PRO A C 1
ATOM 599 O O . PRO A 1 83 ? 3.975 -7.923 -16.388 1.00 90.25 83 PRO A O 1
ATOM 602 N N . THR A 1 84 ? 4.856 -8.596 -18.341 1.00 92.62 84 THR A N 1
ATOM 603 C CA . THR A 1 84 ? 3.855 -9.638 -18.601 1.00 92.62 84 THR A CA 1
ATOM 604 C C . THR A 1 84 ? 3.955 -10.768 -17.578 1.00 92.62 84 THR A C 1
ATOM 606 O O . THR A 1 84 ? 2.941 -11.177 -17.012 1.00 92.62 84 THR A O 1
ATOM 609 N N . ASP A 1 85 ? 5.171 -11.226 -17.275 1.00 94.12 85 ASP A N 1
ATOM 610 C CA . ASP A 1 85 ? 5.406 -12.271 -16.272 1.00 94.12 85 ASP A CA 1
ATOM 611 C C . ASP A 1 85 ? 5.045 -11.802 -14.858 1.00 94.12 85 ASP A C 1
ATOM 613 O O . ASP A 1 85 ? 4.482 -12.570 -14.076 1.00 94.12 85 ASP A O 1
ATOM 617 N N . LEU A 1 86 ? 5.308 -10.530 -14.535 1.00 95.12 86 LEU A N 1
ATOM 618 C CA . LEU A 1 86 ? 4.866 -9.901 -13.289 1.00 95.12 86 LEU A CA 1
ATOM 619 C C . LEU A 1 86 ? 3.340 -9.882 -13.193 1.00 95.12 86 LEU A C 1
ATOM 621 O O . LEU A 1 86 ? 2.794 -10.301 -12.174 1.00 95.12 86 LEU A O 1
ATOM 625 N N . LYS A 1 87 ? 2.631 -9.479 -14.258 1.00 96.44 87 LYS A N 1
ATOM 626 C CA . LYS A 1 87 ? 1.159 -9.511 -14.288 1.00 96.44 87 LYS A CA 1
ATOM 627 C C . LYS A 1 87 ? 0.627 -10.935 -14.082 1.00 96.44 87 LYS A C 1
ATOM 629 O O . LYS A 1 87 ? -0.298 -11.127 -13.294 1.00 96.44 87 LYS A O 1
ATOM 634 N N . MET A 1 88 ? 1.226 -11.946 -14.719 1.00 96.94 88 MET A N 1
ATOM 635 C CA . MET A 1 88 ? 0.846 -13.354 -14.518 1.00 96.94 88 MET A CA 1
ATOM 636 C C . MET A 1 88 ? 1.094 -13.833 -13.080 1.00 96.94 88 MET A C 1
ATOM 638 O O . MET A 1 88 ? 0.228 -14.477 -12.482 1.00 96.94 88 MET A O 1
ATOM 642 N N . LEU A 1 89 ? 2.248 -13.491 -12.502 1.00 97.06 89 LEU A N 1
ATOM 643 C CA . LEU A 1 89 ? 2.578 -13.801 -11.112 1.00 97.06 89 LEU A CA 1
ATOM 644 C C . LEU A 1 89 ? 1.579 -13.152 -10.144 1.00 97.06 89 LEU A C 1
ATOM 646 O O . LEU A 1 89 ? 1.048 -13.817 -9.254 1.00 97.06 89 LEU A O 1
ATOM 650 N N . ASN A 1 90 ? 1.292 -11.869 -10.353 1.00 98.06 90 ASN A N 1
ATOM 651 C CA . ASN A 1 90 ? 0.351 -11.109 -9.544 1.00 98.06 90 ASN A CA 1
ATOM 652 C C . ASN A 1 90 ? -1.053 -11.702 -9.635 1.00 98.06 90 ASN A C 1
ATOM 654 O O . ASN A 1 90 ? -1.688 -11.904 -8.604 1.00 98.06 90 ASN A O 1
ATOM 658 N N . ARG A 1 91 ? -1.513 -12.071 -10.837 1.00 98.31 91 ARG A N 1
ATOM 659 C CA . ARG A 1 91 ? -2.806 -12.740 -11.044 1.00 98.31 91 ARG A CA 1
ATOM 660 C C . ARG A 1 91 ? -2.912 -14.025 -10.228 1.00 98.31 91 ARG A C 1
ATOM 662 O O . ARG A 1 91 ? -3.913 -14.229 -9.546 1.00 98.31 91 ARG A O 1
ATOM 669 N N . LYS A 1 92 ? -1.872 -14.866 -10.246 1.00 98.06 92 LYS A N 1
ATOM 670 C CA . LYS A 1 92 ? -1.833 -16.102 -9.449 1.00 98.06 92 LYS A CA 1
ATOM 671 C C . LYS A 1 92 ? -2.015 -15.811 -7.956 1.00 98.06 92 LYS A C 1
ATOM 673 O O . LYS A 1 92 ? -2.784 -16.499 -7.289 1.00 98.06 92 LYS A O 1
ATOM 678 N N . TYR A 1 93 ? -1.334 -14.794 -7.430 1.00 98.00 93 TYR A N 1
ATOM 679 C CA . TYR A 1 93 ? -1.466 -14.416 -6.023 1.00 98.00 93 TYR A CA 1
ATOM 680 C C . TYR A 1 93 ? -2.823 -13.793 -5.696 1.00 98.00 93 TYR A C 1
ATOM 682 O O . TYR A 1 93 ? -3.413 -14.153 -4.682 1.00 98.00 93 TYR A O 1
ATOM 690 N N . LEU A 1 94 ? -3.350 -12.913 -6.551 1.00 98.38 94 LEU A N 1
ATOM 691 C CA . LEU A 1 94 ? -4.684 -12.335 -6.384 1.00 98.38 94 LEU A CA 1
ATOM 692 C C . LEU A 1 94 ? -5.765 -13.425 -6.352 1.00 98.38 94 LEU A C 1
ATOM 694 O O . LEU A 1 94 ? -6.604 -13.428 -5.453 1.00 98.38 94 LEU A O 1
ATOM 698 N N . SER A 1 95 ? -5.688 -14.399 -7.261 1.00 98.12 95 SER A N 1
ATOM 699 C CA . SER A 1 95 ? -6.593 -15.552 -7.284 1.00 98.12 95 SER A CA 1
ATOM 700 C C . SER A 1 95 ? -6.501 -16.377 -5.994 1.00 98.12 95 SER A C 1
ATOM 702 O O . SER A 1 95 ? -7.525 -16.677 -5.384 1.00 98.12 95 SER A O 1
ATOM 704 N N . ALA A 1 96 ? -5.287 -16.653 -5.498 1.00 97.31 96 ALA A N 1
ATOM 705 C CA . ALA A 1 96 ? -5.086 -17.343 -4.219 1.00 97.31 96 ALA A CA 1
ATOM 706 C C . ALA A 1 96 ? -5.627 -16.560 -3.003 1.00 97.31 96 ALA A C 1
ATOM 708 O O . ALA A 1 96 ? -5.933 -17.153 -1.972 1.00 97.31 96 ALA A O 1
ATOM 709 N N . MET A 1 97 ? -5.768 -15.235 -3.117 1.00 97.44 97 MET A N 1
ATOM 710 C CA . MET A 1 97 ? -6.394 -14.373 -2.106 1.00 97.44 97 MET A CA 1
ATOM 711 C C . MET A 1 97 ? -7.919 -14.250 -2.265 1.00 97.44 97 MET A C 1
ATOM 713 O O . MET A 1 97 ? -8.554 -13.564 -1.462 1.00 97.44 97 MET A O 1
ATOM 717 N N . GLY A 1 98 ? -8.510 -14.909 -3.267 1.00 97.12 98 GLY A N 1
ATOM 718 C CA . GLY A 1 98 ? -9.949 -14.903 -3.534 1.00 97.12 98 GLY A CA 1
ATOM 719 C C . GLY A 1 98 ? -10.439 -13.722 -4.374 1.00 97.12 98 GLY A C 1
ATOM 720 O O . GLY A 1 98 ? -11.633 -13.439 -4.367 1.00 97.12 98 GLY A O 1
ATOM 721 N N . VAL A 1 99 ? -9.548 -13.012 -5.071 1.00 98.12 99 VAL A N 1
ATOM 722 C CA . VAL A 1 99 ? -9.940 -11.948 -6.010 1.00 98.12 99 VAL A CA 1
ATOM 723 C C . VAL A 1 99 ? -10.493 -12.580 -7.283 1.00 98.12 99 VAL A C 1
ATOM 725 O O . VAL A 1 99 ? -9.879 -13.493 -7.840 1.00 98.12 99 VAL A O 1
ATOM 728 N N . SER A 1 100 ? -11.641 -12.092 -7.755 1.00 97.06 100 SER A N 1
ATOM 729 C CA . SER A 1 100 ? -12.219 -12.564 -9.016 1.00 97.06 100 SER A CA 1
ATOM 730 C C . SER A 1 100 ? -11.407 -12.087 -10.225 1.00 97.06 100 SER A C 1
ATOM 732 O O . SER A 1 100 ? -10.775 -11.033 -10.185 1.00 97.06 100 SER A O 1
ATOM 734 N N . GLU A 1 101 ? -11.459 -12.825 -11.336 1.00 96.31 101 GLU A N 1
ATOM 735 C CA . GLU A 1 101 ? -10.733 -12.445 -12.559 1.00 96.31 101 GLU A CA 1
ATOM 736 C C . GLU A 1 101 ? -11.145 -11.051 -13.067 1.00 96.31 101 GLU A C 1
ATOM 738 O O . GLU A 1 101 ? -10.297 -10.251 -13.449 1.00 96.31 101 GLU A O 1
ATOM 743 N N . ASN A 1 102 ? -12.436 -10.716 -12.980 1.00 95.75 102 ASN A N 1
ATOM 744 C CA . ASN A 1 102 ? -12.945 -9.402 -13.375 1.00 95.75 102 ASN A CA 1
ATOM 745 C C . ASN A 1 102 ? -12.379 -8.267 -12.506 1.00 95.75 102 ASN A C 1
ATOM 747 O O . ASN A 1 102 ? -12.057 -7.199 -13.022 1.00 95.75 102 ASN A O 1
ATOM 751 N N . GLU A 1 103 ? -12.261 -8.471 -11.191 1.00 95.88 103 GLU A N 1
ATOM 752 C CA . GLU A 1 103 ? -11.658 -7.483 -10.286 1.00 95.88 103 GLU A CA 1
ATOM 753 C C . GLU A 1 103 ? -10.147 -7.375 -10.503 1.00 95.88 103 GLU A C 1
ATOM 755 O O . GLU A 1 103 ? -9.608 -6.269 -10.511 1.00 95.88 103 GLU A O 1
ATOM 760 N N . ALA A 1 104 ? -9.472 -8.503 -10.740 1.00 97.38 104 ALA A N 1
ATOM 761 C CA . ALA A 1 104 ? -8.053 -8.520 -11.066 1.00 97.38 104 ALA A CA 1
ATOM 762 C C . ALA A 1 104 ? -7.773 -7.757 -12.369 1.00 97.38 104 ALA A C 1
ATOM 764 O O . ALA A 1 104 ? -6.859 -6.938 -12.405 1.00 97.38 104 ALA A O 1
ATOM 765 N N . GLU A 1 105 ? -8.574 -7.948 -13.422 1.00 96.94 105 GLU A N 1
ATOM 766 C CA . GLU A 1 105 ? -8.389 -7.207 -14.674 1.00 96.94 105 GLU A CA 1
ATOM 767 C C . GLU A 1 105 ? -8.683 -5.715 -14.537 1.00 96.94 105 GLU A C 1
ATOM 769 O O . GLU A 1 105 ? -7.961 -4.905 -15.121 1.00 96.94 105 GLU A O 1
ATOM 774 N N . ARG A 1 106 ? -9.674 -5.323 -13.726 1.00 96.69 106 ARG A N 1
ATOM 775 C CA . ARG A 1 106 ? -9.885 -3.904 -13.392 1.00 96.69 106 ARG A CA 1
ATOM 776 C C . ARG A 1 106 ? -8.661 -3.307 -12.708 1.00 96.69 106 ARG A C 1
ATOM 778 O O . ARG A 1 106 ? -8.214 -2.236 -13.105 1.00 96.69 106 ARG A O 1
ATOM 785 N N . PHE A 1 107 ? -8.090 -4.019 -11.737 1.00 98.00 107 PHE A N 1
ATOM 786 C CA . PHE A 1 107 ? -6.865 -3.597 -11.064 1.00 98.00 107 PHE A CA 1
ATOM 787 C C . PHE A 1 107 ? -5.687 -3.480 -12.041 1.00 98.00 107 PHE A C 1
ATOM 789 O O . PHE A 1 107 ? -5.015 -2.453 -12.079 1.00 98.00 107 PHE A O 1
ATOM 796 N N . PHE A 1 108 ? -5.464 -4.491 -12.885 1.00 96.75 108 PHE A N 1
ATOM 797 C CA . PHE A 1 108 ? -4.351 -4.484 -13.836 1.00 96.75 108 PHE A CA 1
ATOM 798 C C . PHE A 1 108 ? -4.494 -3.462 -14.966 1.00 96.75 108 PHE A C 1
ATOM 800 O O . PHE A 1 108 ? -3.485 -3.088 -15.562 1.00 96.75 108 PHE A O 1
ATOM 807 N N . SER A 1 109 ? -5.720 -3.040 -15.276 1.00 96.00 109 SER A N 1
ATOM 808 C CA . SER A 1 109 ? -6.009 -2.028 -16.298 1.00 96.00 109 SER A CA 1
ATOM 809 C C . SER A 1 109 ? -5.951 -0.598 -15.754 1.00 96.00 109 SER A C 1
ATOM 811 O O . SER A 1 109 ? -6.076 0.351 -16.527 1.00 96.00 109 SER A O 1
ATOM 813 N N . ASN A 1 110 ? -5.772 -0.420 -14.441 1.00 96.94 110 ASN A N 1
ATOM 814 C CA . ASN A 1 110 ? -5.683 0.898 -13.833 1.00 96.94 110 ASN A CA 1
ATOM 815 C C . ASN A 1 110 ? -4.299 1.524 -14.099 1.00 96.94 110 ASN A C 1
ATOM 817 O O . ASN A 1 110 ? -3.281 1.062 -13.582 1.00 96.94 110 ASN A O 1
ATOM 821 N N . ALA A 1 111 ? -4.282 2.609 -14.879 1.00 95.06 111 ALA A N 1
ATOM 822 C CA . ALA A 1 111 ? -3.071 3.323 -15.283 1.00 95.06 111 ALA A CA 1
ATOM 823 C C . ALA A 1 111 ? -2.326 4.019 -14.126 1.00 95.06 111 ALA A C 1
ATOM 825 O O . ALA A 1 111 ? -1.161 4.371 -14.291 1.00 95.06 111 ALA A O 1
ATOM 826 N N . ALA A 1 112 ? -2.961 4.192 -12.962 1.00 96.25 112 ALA A N 1
ATOM 827 C CA . ALA A 1 112 ? -2.306 4.696 -11.757 1.00 96.25 112 ALA A CA 1
ATOM 828 C C . ALA A 1 112 ? -1.208 3.744 -11.256 1.00 96.25 112 ALA A C 1
ATOM 830 O O . ALA A 1 112 ? -0.223 4.185 -10.666 1.00 96.25 112 ALA A O 1
ATOM 831 N N . PHE A 1 113 ? -1.366 2.435 -11.485 1.00 96.75 113 PHE A N 1
ATOM 832 C CA . PHE A 1 113 ? -0.427 1.428 -11.011 1.00 96.75 113 PHE A CA 1
ATOM 833 C C . PHE A 1 113 ? 0.554 1.015 -12.108 1.00 96.75 113 PHE A C 1
ATOM 835 O O . PHE A 1 113 ? 0.202 0.312 -13.057 1.00 96.75 113 PHE A O 1
ATOM 842 N N . SER A 1 114 ? 1.826 1.354 -11.914 1.00 94.69 114 SER A N 1
ATOM 843 C CA . SER A 1 114 ? 2.922 0.768 -12.684 1.00 94.69 114 SER A CA 1
ATOM 844 C C . SER A 1 114 ? 3.046 -0.746 -12.410 1.00 94.69 114 SER A C 1
ATOM 846 O O . SER A 1 114 ? 2.618 -1.216 -11.351 1.00 94.69 114 SER A O 1
ATOM 848 N N . PRO A 1 115 ? 3.693 -1.542 -13.285 1.00 94.88 115 PRO A N 1
ATOM 849 C CA . PRO A 1 115 ? 3.970 -2.955 -13.003 1.00 94.88 115 PRO A CA 1
ATOM 850 C C . PRO A 1 115 ? 4.688 -3.190 -11.661 1.00 94.88 115 PRO A C 1
ATOM 852 O O . PRO A 1 115 ? 4.421 -4.181 -10.976 1.00 94.88 115 PRO A O 1
ATOM 855 N N . THR A 1 116 ? 5.561 -2.263 -11.254 1.00 92.25 116 THR A N 1
ATOM 856 C CA . THR A 1 116 ? 6.218 -2.281 -9.940 1.00 92.25 116 THR A CA 1
ATOM 857 C C . THR A 1 116 ? 5.208 -2.078 -8.820 1.00 92.25 116 THR A C 1
ATOM 859 O O . THR A 1 116 ? 5.159 -2.896 -7.902 1.00 92.25 116 THR A O 1
ATOM 862 N N . ALA A 1 117 ? 4.374 -1.037 -8.902 1.00 94.06 117 ALA A N 1
ATOM 863 C CA . ALA A 1 117 ? 3.365 -0.736 -7.890 1.00 94.06 117 ALA A CA 1
ATOM 864 C C . ALA A 1 117 ? 2.334 -1.869 -7.762 1.00 94.06 117 ALA A C 1
ATOM 866 O O . ALA A 1 117 ? 2.004 -2.270 -6.648 1.00 94.06 117 ALA A O 1
ATOM 867 N N . GLN A 1 118 ? 1.889 -2.455 -8.882 1.00 96.88 118 GLN A N 1
ATOM 868 C CA . GLN A 1 118 ? 1.007 -3.629 -8.874 1.00 96.88 118 GLN A CA 1
ATOM 869 C C . GLN A 1 118 ? 1.644 -4.789 -8.104 1.00 96.88 118 GLN A C 1
ATOM 871 O O . GLN A 1 118 ? 1.023 -5.368 -7.215 1.00 96.88 118 GLN A O 1
ATOM 876 N N . THR A 1 119 ? 2.903 -5.104 -8.411 1.00 96.44 119 THR A N 1
ATOM 877 C CA . THR A 1 119 ? 3.623 -6.220 -7.783 1.00 96.44 119 THR A CA 1
ATOM 878 C C . THR A 1 119 ? 3.860 -5.969 -6.297 1.00 96.44 119 THR A C 1
ATOM 880 O O . THR A 1 119 ? 3.588 -6.841 -5.472 1.00 96.44 119 THR A O 1
ATOM 883 N N . ALA A 1 120 ? 4.291 -4.760 -5.933 1.00 93.81 120 ALA A N 1
ATOM 884 C CA . ALA A 1 120 ? 4.504 -4.363 -4.546 1.00 93.81 120 ALA A CA 1
ATOM 885 C C . ALA A 1 120 ? 3.205 -4.437 -3.728 1.00 93.81 120 ALA A C 1
ATOM 887 O O . ALA A 1 120 ? 3.194 -4.999 -2.632 1.00 93.81 120 ALA A O 1
ATOM 888 N N . PHE A 1 121 ? 2.094 -3.925 -4.266 1.00 96.69 121 PHE A N 1
ATOM 889 C CA . PHE A 1 121 ? 0.785 -3.992 -3.615 1.00 96.69 121 PHE A CA 1
ATOM 890 C C . PHE A 1 121 ? 0.352 -5.442 -3.376 1.00 96.69 121 PHE A C 1
ATOM 892 O O . PHE A 1 121 ? 0.006 -5.815 -2.255 1.00 96.69 121 PHE A O 1
ATOM 899 N N . VAL A 1 122 ? 0.440 -6.286 -4.409 1.00 97.69 122 VAL A N 1
ATOM 900 C CA . VAL A 1 122 ? 0.061 -7.701 -4.323 1.00 97.69 122 VAL A CA 1
ATOM 901 C C . VAL A 1 122 ? 0.939 -8.459 -3.330 1.00 97.69 122 VAL A C 1
ATOM 903 O O . VAL A 1 122 ? 0.427 -9.287 -2.577 1.00 97.69 122 VAL A O 1
ATOM 906 N N . PHE A 1 123 ? 2.241 -8.175 -3.272 1.00 95.50 123 PHE A N 1
ATOM 907 C CA . PHE A 1 123 ? 3.138 -8.844 -2.330 1.00 95.50 123 PHE A CA 1
ATOM 908 C C . PHE A 1 123 ? 2.873 -8.419 -0.880 1.00 95.50 123 PHE A C 1
ATOM 910 O O . PHE A 1 123 ? 2.846 -9.281 -0.002 1.00 95.50 123 PHE A O 1
ATOM 917 N N . ASN A 1 124 ? 2.605 -7.133 -0.627 1.00 94.31 124 ASN A N 1
ATOM 918 C CA . ASN A 1 124 ? 2.206 -6.658 0.702 1.00 94.31 124 ASN A CA 1
ATOM 919 C C . ASN A 1 124 ? 0.835 -7.222 1.130 1.00 94.31 124 ASN A C 1
ATOM 921 O O . ASN A 1 124 ? 0.633 -7.562 2.292 1.00 94.31 124 ASN A O 1
ATOM 925 N N . LEU A 1 125 ? -0.117 -7.395 0.207 1.00 96.19 125 LEU A N 1
ATOM 926 C CA . LEU A 1 125 ? -1.373 -8.090 0.517 1.00 96.19 125 LEU A CA 1
ATOM 927 C C . LEU A 1 125 ? -1.169 -9.587 0.771 1.00 96.19 125 LEU A C 1
ATOM 929 O O . LEU A 1 125 ? -1.844 -10.181 1.616 1.00 96.19 125 LEU A O 1
ATOM 933 N N . ARG A 1 126 ? -0.225 -10.215 0.066 1.00 95.50 126 ARG A N 1
ATOM 934 C CA . ARG A 1 126 ? 0.132 -11.617 0.293 1.00 95.50 126 ARG A CA 1
ATOM 935 C C . ARG A 1 126 ? 0.728 -11.824 1.686 1.00 95.50 126 ARG A C 1
ATOM 937 O O . ARG A 1 126 ? 0.446 -12.854 2.290 1.00 95.50 126 ARG A O 1
ATOM 944 N N . SER A 1 127 ? 1.502 -10.871 2.210 1.00 93.75 127 SER A N 1
ATOM 945 C CA . SER A 1 127 ? 2.066 -10.959 3.566 1.00 93.75 127 SER A CA 1
ATOM 946 C C . SER A 1 127 ? 1.036 -10.774 4.686 1.00 93.75 127 SER A C 1
ATOM 948 O O . SER A 1 127 ? 1.354 -11.045 5.842 1.00 93.75 127 SER A O 1
ATOM 950 N N . LEU A 1 128 ? -0.201 -10.394 4.351 1.00 95.06 128 LEU A N 1
ATOM 951 C CA . LEU A 1 128 ? -1.376 -10.448 5.228 1.00 95.06 128 LEU A CA 1
ATOM 952 C C . LEU A 1 128 ? -2.050 -11.830 5.175 1.00 95.06 128 LEU A C 1
ATOM 954 O O . LEU A 1 128 ? -3.271 -11.940 5.028 1.00 95.06 128 LEU A O 1
ATOM 958 N N . ASP A 1 129 ? -1.264 -12.905 5.228 1.00 92.44 129 ASP A N 1
ATOM 959 C CA . ASP A 1 129 ? -1.813 -14.256 5.182 1.00 92.44 129 ASP A CA 1
ATOM 960 C C . ASP A 1 129 ? -2.730 -14.541 6.384 1.00 92.44 129 ASP A C 1
ATOM 962 O O . ASP A 1 129 ? -2.523 -14.054 7.494 1.00 92.44 129 ASP A O 1
ATOM 966 N N . GLY A 1 130 ? -3.820 -15.267 6.143 1.00 94.44 130 GLY A N 1
ATOM 967 C CA . GLY A 1 130 ? -4.870 -15.479 7.143 1.00 94.44 130 GLY A CA 1
ATOM 968 C C . GLY A 1 130 ? -5.745 -14.254 7.460 1.00 94.44 130 GLY A C 1
ATOM 969 O O . GLY A 1 130 ? -6.721 -14.400 8.197 1.00 94.44 130 GLY A O 1
ATOM 970 N N . VAL A 1 131 ? -5.470 -13.070 6.896 1.00 97.88 131 VAL A N 1
ATOM 971 C CA . VAL A 1 131 ? -6.373 -11.912 6.991 1.00 97.88 131 VAL A CA 1
ATOM 972 C C . VAL A 1 131 ? -7.503 -12.066 5.971 1.00 97.88 131 VAL A C 1
ATOM 974 O O . VAL A 1 131 ? -7.284 -12.183 4.761 1.00 97.88 131 VAL A O 1
ATOM 977 N N . GLY A 1 132 ? -8.741 -12.070 6.462 1.00 97.75 132 GLY A N 1
ATOM 978 C CA . GLY A 1 132 ? -9.936 -12.201 5.635 1.00 97.75 132 GLY A CA 1
ATOM 979 C C . GLY A 1 132 ? -10.208 -10.970 4.765 1.00 97.75 132 GLY A C 1
ATOM 980 O O . GLY A 1 132 ? -9.844 -9.848 5.112 1.00 97.75 132 GLY A O 1
ATOM 981 N N . ASN A 1 133 ? -10.919 -11.181 3.655 1.00 97.69 133 ASN A N 1
ATOM 982 C CA . ASN A 1 133 ? -11.440 -10.120 2.784 1.00 97.69 133 ASN A CA 1
ATOM 983 C C . ASN A 1 133 ? -10.373 -9.178 2.173 1.00 97.69 133 ASN A C 1
ATOM 985 O O . ASN A 1 133 ? -10.642 -8.013 1.889 1.00 97.69 133 ASN A O 1
ATOM 989 N N . ARG A 1 134 ? -9.166 -9.698 1.907 1.00 97.75 134 ARG A N 1
ATOM 990 C CA . ARG A 1 134 ? -8.135 -9.021 1.094 1.00 97.75 134 ARG A CA 1
ATOM 991 C C . ARG A 1 134 ? -8.639 -8.499 -0.267 1.00 97.75 134 ARG A C 1
ATOM 993 O O . ARG A 1 134 ? -8.222 -7.399 -0.637 1.00 97.75 134 ARG A O 1
ATOM 1000 N N . PRO A 1 135 ? -9.568 -9.179 -0.977 1.00 97.94 135 PRO A N 1
ATOM 1001 C CA . PRO A 1 135 ? -10.123 -8.662 -2.229 1.00 97.94 135 PRO A CA 1
ATOM 1002 C C . PRO A 1 135 ? -10.777 -7.281 -2.129 1.00 97.94 135 PRO A C 1
ATOM 1004 O O . PRO A 1 135 ? -10.714 -6.517 -3.089 1.00 97.94 135 PRO A O 1
ATOM 1007 N N . ALA A 1 136 ? -11.332 -6.906 -0.970 1.00 96.94 136 ALA A N 1
ATOM 1008 C CA . ALA A 1 136 ? -11.943 -5.589 -0.794 1.00 96.94 136 ALA A CA 1
ATOM 1009 C C . ALA A 1 136 ? -10.940 -4.440 -0.981 1.00 96.94 136 ALA A C 1
ATOM 1011 O O . ALA A 1 136 ? -11.298 -3.406 -1.543 1.00 96.94 136 ALA A O 1
ATOM 1012 N N . PHE A 1 137 ? -9.679 -4.622 -0.572 1.00 97.75 137 PHE A N 1
ATOM 1013 C CA . PHE A 1 137 ? -8.660 -3.595 -0.787 1.00 97.75 137 PHE A CA 1
ATOM 1014 C C . PHE A 1 137 ? -8.197 -3.559 -2.251 1.00 97.75 137 PHE A C 1
ATOM 1016 O O . PHE A 1 137 ? -7.987 -2.484 -2.799 1.00 97.75 137 PHE A O 1
ATOM 1023 N N . VAL A 1 138 ? -8.123 -4.709 -2.928 1.00 98.25 138 VAL A N 1
ATOM 1024 C CA . VAL A 1 138 ? -7.817 -4.751 -4.371 1.00 98.25 138 VAL A CA 1
ATOM 1025 C C . VAL A 1 138 ? -8.881 -4.014 -5.176 1.00 98.25 138 VAL A C 1
ATOM 1027 O O . VAL A 1 138 ? -8.550 -3.197 -6.030 1.00 98.25 138 VAL A O 1
ATOM 1030 N N . LYS A 1 139 ? -10.156 -4.245 -4.852 1.00 97.56 139 LYS A N 1
ATOM 1031 C CA . LYS A 1 139 ? -11.275 -3.527 -5.458 1.00 97.56 139 LYS A CA 1
ATOM 1032 C C . LYS A 1 139 ? -11.202 -2.025 -5.193 1.00 97.56 139 LYS A C 1
ATOM 1034 O O . LYS A 1 139 ? -11.321 -1.243 -6.127 1.00 97.56 139 LYS A O 1
ATOM 1039 N N . LEU A 1 140 ? -10.967 -1.623 -3.942 1.00 97.06 140 LEU A N 1
ATOM 1040 C CA . LEU A 1 140 ? -10.831 -0.213 -3.579 1.00 97.06 140 LEU A CA 1
ATOM 1041 C C . LEU A 1 140 ? -9.698 0.470 -4.362 1.00 97.06 140 LEU A C 1
ATOM 1043 O O . LEU A 1 140 ? -9.915 1.534 -4.931 1.00 97.06 140 LEU A O 1
ATOM 1047 N N . ALA A 1 141 ? -8.524 -0.162 -4.436 1.00 97.25 141 ALA A N 1
ATOM 1048 C CA . ALA A 1 141 ? -7.383 0.332 -5.204 1.00 97.25 141 ALA A CA 1
ATOM 1049 C C . ALA A 1 141 ? -7.715 0.464 -6.701 1.00 97.25 141 ALA A C 1
ATOM 1051 O O . ALA A 1 141 ? -7.429 1.487 -7.316 1.00 97.25 141 ALA A O 1
ATOM 1052 N N . ALA A 1 142 ? -8.375 -0.542 -7.282 1.00 97.19 142 ALA A N 1
ATOM 1053 C CA . ALA A 1 142 ? -8.789 -0.510 -8.681 1.00 97.19 142 ALA A CA 1
ATOM 1054 C C . ALA A 1 142 ? -9.792 0.619 -8.975 1.00 97.19 142 ALA A C 1
ATOM 1056 O O . ALA A 1 142 ? -9.654 1.292 -9.994 1.00 97.19 142 ALA A O 1
ATOM 1057 N N . ASP A 1 143 ? -10.771 0.825 -8.090 1.00 95.56 143 ASP A N 1
ATOM 1058 C CA . ASP A 1 143 ? -11.892 1.744 -8.307 1.00 95.56 143 ASP A CA 1
ATOM 1059 C C . ASP A 1 143 ? -11.564 3.208 -7.946 1.00 95.56 143 ASP A C 1
ATOM 1061 O O . ASP A 1 143 ? -12.233 4.117 -8.440 1.00 95.56 143 ASP A O 1
ATOM 1065 N N . LYS A 1 144 ? -10.589 3.455 -7.057 1.00 95.75 144 LYS A N 1
ATOM 1066 C CA . LYS A 1 144 ? -10.346 4.790 -6.472 1.00 95.75 144 LYS A CA 1
ATOM 1067 C C . LYS A 1 144 ? -9.004 5.418 -6.814 1.00 95.75 144 LYS A C 1
ATOM 1069 O O . LYS A 1 144 ? -8.886 6.634 -6.696 1.00 95.75 144 LYS A O 1
ATOM 1074 N N . SER A 1 145 ? -8.010 4.645 -7.243 1.00 96.75 145 SER A N 1
ATOM 1075 C CA . SER A 1 145 ? -6.718 5.214 -7.628 1.00 96.75 145 SER A CA 1
ATOM 1076 C C . SER A 1 145 ? -6.773 5.800 -9.035 1.00 96.75 145 SER A C 1
ATOM 1078 O O . SER A 1 145 ? -7.163 5.122 -9.983 1.00 96.75 145 SER A O 1
ATOM 1080 N N . SER A 1 146 ? -6.352 7.053 -9.169 1.00 96.62 146 SER A N 1
ATOM 1081 C CA . SER A 1 146 ? -6.336 7.801 -10.433 1.00 96.62 146 SER A CA 1
ATOM 1082 C C . SER A 1 146 ? -4.949 8.333 -10.799 1.00 96.62 146 SER A C 1
ATOM 1084 O O . SER A 1 146 ? -4.686 8.638 -11.961 1.00 96.62 146 SER A O 1
ATOM 1086 N N . THR A 1 147 ? -4.047 8.409 -9.820 1.00 95.31 147 THR A N 1
ATOM 1087 C CA . THR A 1 147 ? -2.683 8.925 -9.963 1.00 95.31 147 THR A CA 1
ATOM 1088 C C . THR A 1 147 ? -1.649 7.952 -9.399 1.00 95.31 147 THR A C 1
ATOM 1090 O O . THR A 1 147 ? -1.961 7.122 -8.545 1.00 95.31 147 THR A O 1
ATOM 1093 N N . GLU A 1 148 ? -0.387 8.088 -9.817 1.00 91.88 148 GLU A N 1
ATOM 1094 C CA . GLU A 1 148 ? 0.732 7.322 -9.241 1.00 91.88 148 GLU A CA 1
ATOM 1095 C C . GLU A 1 148 ? 0.819 7.496 -7.712 1.00 91.88 148 GLU A C 1
ATOM 1097 O O . GLU A 1 148 ? 1.092 6.536 -6.995 1.00 91.88 148 GLU A O 1
ATOM 1102 N N . SER A 1 149 ? 0.495 8.684 -7.190 1.00 90.75 149 SER A N 1
ATOM 1103 C CA . SER A 1 149 ? 0.425 8.938 -5.747 1.00 90.75 149 SER A CA 1
ATOM 1104 C C . SER A 1 149 ? -0.653 8.104 -5.048 1.00 90.75 149 SER A C 1
ATOM 1106 O O . SER A 1 149 ? -0.391 7.569 -3.972 1.00 90.75 149 SER A O 1
ATOM 1108 N N . ASP A 1 150 ? -1.825 7.916 -5.664 1.00 94.00 150 ASP A N 1
ATOM 1109 C CA . ASP A 1 150 ? -2.878 7.051 -5.110 1.00 94.00 150 ASP A CA 1
ATOM 1110 C C . ASP A 1 150 ? -2.436 5.579 -5.071 1.00 94.00 150 ASP A C 1
ATOM 1112 O O . ASP A 1 150 ? -2.760 4.842 -4.135 1.00 94.00 150 ASP A O 1
ATOM 1116 N N . ALA A 1 151 ? -1.688 5.137 -6.087 1.00 94.50 151 ALA A N 1
ATOM 1117 C CA . ALA A 1 151 ? -1.141 3.785 -6.139 1.00 94.50 151 ALA A CA 1
ATOM 1118 C C . ALA A 1 151 ? -0.070 3.569 -5.060 1.00 94.50 151 ALA A C 1
ATOM 1120 O O . ALA A 1 151 ? -0.114 2.568 -4.340 1.00 94.50 151 ALA A O 1
ATOM 1121 N N . ILE A 1 152 ? 0.850 4.526 -4.895 1.00 90.25 152 ILE A N 1
ATOM 1122 C CA . ILE A 1 152 ? 1.868 4.518 -3.833 1.00 90.25 152 ILE A CA 1
ATOM 1123 C C . ILE A 1 152 ? 1.205 4.483 -2.453 1.00 90.25 152 ILE A C 1
ATOM 1125 O O . ILE A 1 152 ? 1.579 3.650 -1.624 1.00 90.25 152 ILE A O 1
ATOM 1129 N N . PHE A 1 153 ? 0.173 5.303 -2.237 1.00 92.06 153 PHE A N 1
ATOM 1130 C CA . PHE A 1 153 ? -0.624 5.290 -1.013 1.00 92.06 153 PHE A CA 1
ATOM 1131 C C . PHE A 1 153 ? -1.190 3.893 -0.720 1.00 92.06 153 PHE A C 1
ATOM 1133 O O . PHE A 1 153 ? -1.047 3.395 0.399 1.00 92.06 153 PHE A O 1
ATOM 1140 N N . CYS A 1 154 ? -1.786 3.220 -1.712 1.00 95.62 154 CYS A N 1
ATOM 1141 C CA . CYS A 1 154 ? -2.328 1.867 -1.538 1.00 95.62 154 CYS A CA 1
ATOM 1142 C C . CYS A 1 154 ? -1.233 0.851 -1.187 1.00 95.62 154 CYS A C 1
ATOM 1144 O O . CYS A 1 154 ? -1.393 0.045 -0.267 1.00 95.62 154 CYS A O 1
ATOM 1146 N N . VAL A 1 155 ? -0.111 0.904 -1.906 1.00 93.88 155 VAL A N 1
ATOM 1147 C CA . VAL A 1 155 ? 1.047 0.024 -1.713 1.00 93.88 155 VAL A CA 1
ATOM 1148 C C . VAL A 1 155 ? 1.619 0.164 -0.301 1.00 93.88 155 VAL A C 1
ATOM 1150 O O . VAL A 1 155 ? 1.753 -0.831 0.415 1.00 93.88 155 VAL A O 1
ATOM 1153 N N . GLN A 1 156 ? 1.906 1.391 0.128 1.00 90.75 156 GLN A N 1
ATOM 1154 C CA . GLN A 1 156 ? 2.511 1.644 1.432 1.00 90.75 156 GLN A CA 1
ATOM 1155 C C . GLN A 1 156 ? 1.513 1.459 2.583 1.00 90.75 156 GLN A C 1
ATOM 1157 O O . GLN A 1 156 ? 1.898 1.008 3.662 1.00 90.75 156 GLN A O 1
ATOM 1162 N N . THR A 1 157 ? 0.222 1.706 2.351 1.00 94.31 157 THR A N 1
ATOM 1163 C CA . THR A 1 157 ? -0.843 1.348 3.297 1.00 94.31 157 THR A CA 1
ATOM 1164 C C . THR A 1 157 ? -0.894 -0.167 3.517 1.00 94.31 157 THR A C 1
ATOM 1166 O O . THR A 1 157 ? -0.884 -0.613 4.664 1.00 94.31 157 THR A O 1
ATOM 1169 N N . ALA A 1 158 ? -0.840 -0.983 2.455 1.00 95.44 158 ALA A N 1
ATOM 1170 C CA . ALA A 1 158 ? -0.758 -2.441 2.587 1.00 95.44 158 ALA A CA 1
ATOM 1171 C C . ALA A 1 158 ? 0.515 -2.888 3.333 1.00 95.44 158 ALA A C 1
ATOM 1173 O O . ALA A 1 158 ? 0.463 -3.800 4.161 1.00 95.44 158 ALA A O 1
ATOM 1174 N N . ALA A 1 159 ? 1.651 -2.224 3.090 1.00 91.88 159 ALA A N 1
ATOM 1175 C CA . ALA A 1 159 ? 2.895 -2.486 3.811 1.00 91.88 159 ALA A CA 1
ATOM 1176 C C . ALA A 1 159 ? 2.771 -2.176 5.314 1.00 91.88 159 ALA A C 1
ATOM 1178 O O . ALA A 1 159 ? 3.185 -2.984 6.149 1.00 91.88 159 ALA A O 1
ATOM 1179 N N . LEU A 1 160 ? 2.151 -1.045 5.671 1.00 91.62 160 LEU A N 1
ATOM 1180 C CA . LEU A 1 160 ? 1.912 -0.660 7.062 1.00 91.62 160 LEU A CA 1
ATOM 1181 C C . LEU A 1 160 ? 0.950 -1.632 7.762 1.00 91.62 160 LEU A C 1
ATOM 1183 O O . LEU A 1 160 ? 1.229 -2.069 8.878 1.00 91.62 160 LEU A O 1
ATOM 1187 N N . MET A 1 161 ? -0.124 -2.054 7.085 1.00 94.88 161 MET A N 1
ATOM 1188 C CA . MET A 1 161 ? -1.011 -3.117 7.575 1.00 94.88 161 MET A CA 1
ATOM 1189 C C . MET A 1 161 ? -0.226 -4.408 7.838 1.00 94.88 161 MET A C 1
ATOM 1191 O O . MET A 1 161 ? -0.410 -5.042 8.877 1.00 94.88 161 MET A O 1
ATOM 1195 N N . SER A 1 162 ? 0.677 -4.794 6.926 1.00 92.31 162 SER A N 1
ATOM 1196 C CA . SER A 1 162 ? 1.510 -5.989 7.100 1.00 92.31 162 SER A CA 1
ATOM 1197 C C . SER A 1 162 ? 2.481 -5.866 8.268 1.00 92.31 162 SER A C 1
ATOM 1199 O O . SER A 1 162 ? 2.745 -6.879 8.915 1.00 92.31 162 SER A O 1
ATOM 1201 N N . LYS A 1 163 ? 3.023 -4.673 8.529 1.00 89.62 163 LYS A N 1
ATOM 1202 C CA . LYS A 1 163 ? 3.870 -4.428 9.698 1.00 89.62 163 LYS A CA 1
ATOM 1203 C C . LYS A 1 163 ? 3.064 -4.646 10.977 1.00 89.62 163 LYS A C 1
ATOM 1205 O O . LYS A 1 163 ? 3.410 -5.536 11.746 1.00 89.62 163 LYS A O 1
ATOM 1210 N N . ILE A 1 164 ? 1.943 -3.938 11.129 1.00 91.06 164 ILE A N 1
ATOM 1211 C CA . ILE A 1 164 ? 1.072 -4.031 12.312 1.00 91.06 164 ILE A CA 1
ATOM 1212 C C . ILE A 1 164 ? 0.622 -5.478 12.556 1.00 91.06 164 ILE A C 1
ATOM 1214 O O . ILE A 1 164 ? 0.677 -5.958 13.688 1.00 91.06 164 ILE A O 1
ATOM 1218 N N . HIS A 1 165 ? 0.239 -6.202 11.496 1.00 93.88 165 HIS A N 1
ATOM 1219 C CA . HIS A 1 165 ? -0.164 -7.609 11.583 1.00 93.88 165 HIS A CA 1
ATOM 1220 C C . HIS A 1 165 ? 0.916 -8.512 12.198 1.00 93.88 165 HIS A C 1
ATOM 1222 O O . HIS A 1 165 ? 0.579 -9.442 12.930 1.00 93.88 165 HIS A O 1
ATOM 1228 N N . LYS A 1 166 ? 2.192 -8.251 11.890 1.00 88.94 166 LYS A N 1
ATOM 1229 C CA . LYS A 1 166 ? 3.328 -9.078 12.313 1.00 88.94 166 LYS A CA 1
ATOM 1230 C C . LYS A 1 166 ? 3.904 -8.671 13.670 1.00 88.94 166 LYS A C 1
ATOM 1232 O O . LYS A 1 166 ? 4.325 -9.552 14.411 1.00 88.94 166 LYS A O 1
ATOM 1237 N N . SER A 1 167 ? 3.971 -7.374 13.980 1.00 83.38 167 SER A N 1
ATOM 1238 C CA . SER A 1 167 ? 4.726 -6.871 15.140 1.00 83.38 167 SER A CA 1
ATOM 1239 C C . SER A 1 167 ? 3.887 -6.564 16.375 1.00 83.38 167 SER A C 1
ATOM 1241 O O . SER A 1 167 ? 4.397 -6.671 17.484 1.00 83.38 167 SER A O 1
ATOM 1243 N N . GLU A 1 168 ? 2.630 -6.156 16.205 1.00 81.81 168 GLU A N 1
ATOM 1244 C CA . GLU A 1 168 ? 1.873 -5.510 17.286 1.00 81.81 168 GLU A CA 1
ATOM 1245 C C . GLU A 1 168 ? 0.506 -6.150 17.485 1.00 81.81 168 GLU A C 1
ATOM 1247 O O . GLU A 1 168 ? 0.149 -6.564 18.589 1.00 81.81 168 GLU A O 1
ATOM 1252 N N . LYS A 1 169 ? -0.282 -6.222 16.409 1.00 89.19 169 LYS A N 1
ATOM 1253 C CA . LYS A 1 169 ? -1.704 -6.526 16.499 1.00 89.19 169 LYS A CA 1
ATOM 1254 C C . LYS A 1 169 ? -2.146 -7.393 15.321 1.00 89.19 169 LYS A C 1
ATOM 1256 O O . LYS A 1 169 ? -2.442 -6.872 14.242 1.00 89.19 169 LYS A O 1
ATOM 1261 N N . PRO A 1 170 ? -2.241 -8.723 15.517 1.00 95.19 170 PRO A N 1
ATOM 1262 C CA . PRO A 1 170 ? -2.662 -9.645 14.474 1.00 95.19 170 PRO A CA 1
ATOM 1263 C C . PRO A 1 170 ? -4.017 -9.261 13.875 1.00 95.19 170 PRO A C 1
ATOM 1265 O O . PRO A 1 170 ? -5.068 -9.342 14.517 1.00 95.19 170 PRO A O 1
ATOM 1268 N N . LEU A 1 171 ? -3.985 -8.849 12.611 1.00 96.75 171 LEU A N 1
ATOM 1269 C CA . LEU A 1 171 ? -5.177 -8.500 11.844 1.00 96.75 171 LEU A CA 1
ATOM 1270 C C . LEU A 1 171 ? -6.037 -9.742 11.552 1.00 96.75 171 LEU A C 1
ATOM 1272 O O . LEU A 1 171 ? -5.510 -10.826 11.303 1.00 96.75 171 LEU A O 1
ATOM 1276 N N . GLY A 1 172 ? -7.362 -9.588 11.606 1.00 9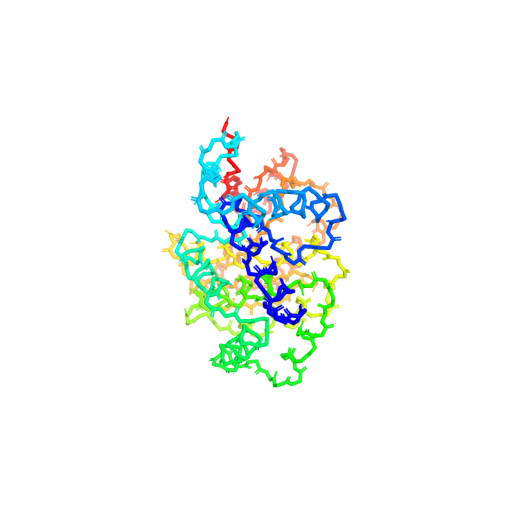7.06 172 GLY A N 1
ATOM 1277 C CA . GLY A 1 172 ? -8.331 -10.656 11.345 1.00 97.06 172 GLY A CA 1
ATOM 1278 C C . GLY A 1 172 ? -8.999 -10.539 9.976 1.00 97.06 172 GLY A C 1
ATOM 1279 O O . GLY A 1 172 ? -9.102 -11.526 9.253 1.00 97.06 172 GLY A O 1
ATOM 1280 N N . ARG A 1 173 ? -9.446 -9.338 9.589 1.00 97.12 173 ARG A N 1
ATOM 1281 C CA . ARG A 1 173 ? -10.049 -9.074 8.268 1.00 97.12 173 ARG A CA 1
ATOM 1282 C C . ARG A 1 173 ? -9.937 -7.612 7.852 1.00 97.12 173 ARG A C 1
ATOM 1284 O O . ARG A 1 173 ? -9.838 -6.742 8.713 1.00 97.12 173 ARG A O 1
ATOM 1291 N N . ILE A 1 174 ? -10.045 -7.353 6.553 1.00 97.50 174 ILE A N 1
ATOM 1292 C CA . ILE A 1 174 ? -10.164 -6.008 5.980 1.00 97.50 174 ILE A CA 1
ATOM 1293 C C . ILE A 1 174 ? -11.642 -5.689 5.724 1.00 97.50 174 ILE A C 1
ATOM 1295 O O . ILE A 1 174 ? -12.417 -6.534 5.275 1.00 97.50 174 ILE A O 1
ATOM 1299 N N . ILE A 1 175 ? -12.042 -4.461 6.020 1.00 95.25 175 ILE A N 1
ATOM 1300 C CA . ILE A 1 175 ? -13.315 -3.855 5.637 1.00 95.25 175 ILE A CA 1
ATOM 1301 C C . ILE A 1 175 ? -13.033 -2.526 4.930 1.00 95.25 175 ILE A C 1
ATOM 1303 O O . ILE A 1 175 ? -11.915 -2.013 4.969 1.00 95.25 175 ILE A O 1
ATOM 1307 N N . THR A 1 176 ? -14.055 -1.956 4.304 1.00 93.50 176 THR A N 1
ATOM 1308 C CA . THR A 1 176 ? -13.967 -0.643 3.664 1.00 93.50 176 THR A CA 1
ATOM 1309 C C . THR A 1 176 ? -14.926 0.306 4.362 1.00 93.50 176 THR A C 1
ATOM 1311 O O . THR A 1 176 ? -16.089 -0.035 4.574 1.00 93.50 176 THR A O 1
ATOM 1314 N N . ILE A 1 177 ? -14.440 1.490 4.724 1.00 91.81 177 ILE A N 1
ATOM 1315 C CA . ILE A 1 177 ? -15.257 2.576 5.272 1.00 91.81 177 ILE A CA 1
ATOM 1316 C C . ILE A 1 177 ? -14.974 3.808 4.419 1.00 91.81 177 ILE A C 1
ATOM 1318 O O . ILE A 1 177 ? -13.842 4.284 4.372 1.00 91.81 177 ILE A O 1
ATOM 1322 N N . GLY A 1 178 ? -15.991 4.310 3.716 1.00 87.62 178 GLY A N 1
ATOM 1323 C CA . GLY A 1 178 ? -15.776 5.332 2.689 1.00 87.62 178 GLY A CA 1
ATOM 1324 C C . GLY A 1 178 ? -14.785 4.835 1.633 1.00 87.62 178 GLY A C 1
ATOM 1325 O O . GLY A 1 178 ? -14.962 3.745 1.096 1.00 87.62 178 GLY A O 1
ATOM 1326 N N . ASP A 1 179 ? -13.729 5.610 1.392 1.00 88.94 179 ASP A N 1
ATOM 1327 C CA . ASP A 1 179 ? -12.671 5.284 0.429 1.00 88.94 179 ASP A CA 1
ATOM 1328 C C . ASP A 1 179 ? -11.390 4.749 1.097 1.00 88.94 179 ASP A C 1
ATOM 1330 O O . ASP A 1 179 ? -10.321 4.761 0.491 1.00 88.94 179 ASP A O 1
ATOM 1334 N N . PHE A 1 180 ? -11.477 4.273 2.345 1.00 91.44 180 PHE A N 1
ATOM 1335 C CA . PHE A 1 180 ? -10.316 3.792 3.097 1.00 91.44 180 PHE A CA 1
ATOM 1336 C C . PHE A 1 180 ? -10.409 2.304 3.452 1.00 91.44 180 PHE A C 1
ATOM 1338 O O . PHE A 1 180 ? -11.473 1.829 3.878 1.00 91.44 180 PHE A O 1
ATOM 1345 N N . PRO A 1 181 ? -9.290 1.561 3.342 1.00 94.75 181 PRO A N 1
ATOM 1346 C CA . PRO A 1 181 ? -9.183 0.229 3.910 1.00 94.75 181 PRO A CA 1
ATOM 1347 C C . PRO A 1 181 ? -9.041 0.338 5.435 1.00 94.75 181 PRO A C 1
ATOM 1349 O O . PRO A 1 181 ? -8.217 1.089 5.955 1.00 94.75 181 PRO A O 1
ATOM 1352 N N . VAL A 1 182 ? -9.838 -0.433 6.167 1.00 96.00 182 VAL A N 1
ATOM 1353 C CA . VAL A 1 182 ? -9.794 -0.504 7.633 1.00 96.00 182 VAL A CA 1
ATOM 1354 C C . VAL A 1 182 ? -9.680 -1.963 8.035 1.00 96.00 182 VAL A C 1
ATOM 1356 O O . VAL A 1 182 ? -10.315 -2.832 7.441 1.00 96.00 182 VAL A O 1
ATOM 1359 N N . CYS A 1 183 ? -8.875 -2.265 9.045 1.00 95.88 183 CYS A N 1
ATOM 1360 C CA . CYS A 1 183 ? -8.734 -3.628 9.536 1.00 95.88 183 CYS A CA 1
ATOM 1361 C C . CYS A 1 183 ? -9.551 -3.838 10.802 1.00 95.88 183 CYS A C 1
ATOM 1363 O O . CYS A 1 183 ? -9.646 -2.964 11.657 1.00 95.88 183 CYS A O 1
ATOM 1365 N N . ILE A 1 184 ? -10.070 -5.048 10.959 1.00 95.31 184 ILE A N 1
ATOM 1366 C CA . ILE A 1 184 ? -10.541 -5.554 12.242 1.00 95.31 184 ILE A CA 1
ATOM 1367 C C . ILE A 1 184 ? -9.517 -6.581 12.707 1.00 95.31 184 ILE A C 1
ATOM 1369 O O . ILE A 1 184 ? -9.303 -7.595 12.036 1.00 95.31 184 ILE A O 1
ATOM 1373 N N . ALA A 1 185 ? -8.859 -6.301 13.826 1.00 95.06 185 ALA A N 1
ATOM 1374 C CA . ALA A 1 185 ? -7.910 -7.208 14.451 1.00 95.06 185 ALA A CA 1
ATOM 1375 C C . ALA A 1 185 ? -8.603 -8.445 15.035 1.00 95.06 185 ALA A C 1
ATOM 1377 O O . ALA A 1 185 ? -9.816 -8.451 15.257 1.00 95.06 185 ALA A O 1
ATOM 1378 N N . LYS A 1 186 ? -7.833 -9.511 15.283 1.00 93.94 186 LYS A N 1
ATOM 1379 C CA . LYS A 1 186 ? -8.357 -10.757 15.869 1.00 93.94 186 LYS A CA 1
ATOM 1380 C C . LYS A 1 186 ? -8.958 -10.544 17.263 1.00 93.94 186 LYS A C 1
ATOM 1382 O O . LYS A 1 186 ? -9.894 -11.248 17.623 1.00 93.94 186 LYS A O 1
ATOM 1387 N N . ASP A 1 187 ? -8.462 -9.554 18.004 1.00 92.31 187 ASP A N 1
ATOM 1388 C CA . ASP A 1 187 ? -8.985 -9.132 19.311 1.00 92.31 187 ASP A CA 1
ATOM 1389 C C . ASP A 1 187 ? -10.214 -8.199 19.218 1.00 92.31 187 ASP A C 1
ATOM 1391 O O . ASP A 1 187 ? -10.763 -7.794 20.238 1.00 92.31 187 ASP A O 1
ATOM 1395 N N . GLY A 1 188 ? -10.664 -7.854 18.005 1.00 91.75 188 GLY A N 1
ATOM 1396 C CA . GLY A 1 188 ? -11.798 -6.959 17.771 1.00 91.75 188 GLY A CA 1
ATOM 1397 C C . GLY A 1 188 ? -11.457 -5.465 17.719 1.00 91.75 188 GLY A C 1
ATOM 1398 O O . GLY A 1 188 ? -12.377 -4.663 17.530 1.00 91.75 188 GLY A O 1
ATOM 1399 N N . THR A 1 189 ? -10.179 -5.085 17.841 1.00 93.50 189 THR A N 1
ATOM 1400 C CA . THR A 1 189 ? -9.717 -3.699 17.639 1.00 93.50 189 THR A CA 1
ATOM 1401 C C . THR A 1 189 ? -9.982 -3.259 16.199 1.00 93.50 189 THR A C 1
ATOM 1403 O O . THR A 1 189 ? -9.651 -3.979 15.252 1.00 93.50 189 THR A O 1
ATOM 1406 N N . VAL A 1 190 ? -10.523 -2.057 16.015 1.00 94.94 190 VAL A N 1
ATOM 1407 C CA . VAL A 1 190 ? -10.616 -1.401 14.706 1.00 94.94 190 VAL A CA 1
ATOM 1408 C C . VAL A 1 190 ? -9.302 -0.666 14.447 1.00 94.94 190 VAL A C 1
ATOM 1410 O O . VAL A 1 190 ? -8.956 0.261 15.174 1.00 94.94 190 VAL A O 1
ATOM 1413 N N . VAL A 1 191 ? -8.559 -1.087 13.428 1.00 95.44 191 VAL A N 1
ATOM 1414 C CA . VAL A 1 191 ? -7.234 -0.554 13.099 1.00 95.44 191 VAL A CA 1
ATOM 1415 C C . VAL A 1 191 ? -7.296 0.200 11.776 1.00 95.44 191 VAL A C 1
ATOM 1417 O O . VAL A 1 191 ? -7.577 -0.377 10.723 1.00 95.44 191 VAL A O 1
ATOM 1420 N N . VAL A 1 192 ? -6.996 1.491 11.829 1.00 95.06 192 VAL A N 1
ATOM 1421 C CA . VAL A 1 192 ? -6.775 2.351 10.668 1.00 95.06 192 VAL A CA 1
ATOM 1422 C C . VAL A 1 192 ? -5.273 2.481 10.480 1.00 95.06 192 VAL A C 1
ATOM 1424 O O . VAL A 1 192 ? -4.600 3.063 11.323 1.00 95.06 192 VAL A O 1
ATOM 1427 N N . ALA A 1 193 ? -4.755 1.929 9.389 1.00 93.56 193 ALA A N 1
ATOM 1428 C CA . ALA A 1 193 ? -3.351 2.026 9.015 1.00 93.56 193 ALA A CA 1
ATOM 1429 C C . ALA A 1 193 ? -3.273 2.831 7.721 1.00 93.56 193 ALA A C 1
ATOM 1431 O O . ALA A 1 193 ? -3.767 2.357 6.703 1.00 93.56 193 ALA A O 1
ATOM 1432 N N . LEU A 1 194 ? -2.715 4.041 7.755 1.00 90.06 194 LEU A N 1
ATOM 1433 C CA . LEU A 1 194 ? -2.654 4.913 6.578 1.00 90.06 194 LEU A CA 1
ATOM 1434 C C . LEU A 1 194 ? -1.230 5.396 6.338 1.00 90.06 194 LEU A C 1
ATOM 1436 O O . LEU A 1 194 ? -0.565 5.892 7.251 1.00 90.06 194 LEU A O 1
ATOM 1440 N N . GLN A 1 195 ? -0.767 5.291 5.095 1.00 88.44 195 GLN A N 1
ATOM 1441 C CA . GLN A 1 195 ? 0.439 6.002 4.703 1.00 88.44 195 GLN A CA 1
ATOM 1442 C C . GLN A 1 195 ? 0.086 7.470 4.452 1.00 88.44 195 GLN A C 1
ATOM 1444 O O . GLN A 1 195 ? -0.518 7.800 3.444 1.00 88.44 195 GLN A O 1
ATOM 1449 N N . TRP A 1 196 ? 0.439 8.344 5.390 1.00 88.44 196 TRP A N 1
ATOM 1450 C CA . TRP A 1 196 ? 0.309 9.795 5.274 1.00 88.44 196 TRP A CA 1
ATOM 1451 C C . TRP A 1 196 ? 1.506 10.463 5.928 1.00 88.44 196 TRP A C 1
ATOM 1453 O O . TRP A 1 196 ? 1.878 10.104 7.045 1.00 88.44 196 TRP A O 1
ATOM 1463 N N . ASP A 1 197 ? 2.067 11.471 5.266 1.00 85.69 197 ASP A N 1
ATOM 1464 C CA . ASP A 1 197 ? 3.201 12.230 5.800 1.00 85.69 197 ASP A CA 1
ATOM 1465 C C . ASP A 1 197 ? 2.782 13.127 6.970 1.00 85.69 197 ASP A C 1
ATOM 1467 O O . ASP A 1 197 ? 3.518 13.275 7.950 1.00 85.69 197 ASP A O 1
ATOM 1471 N N . TYR A 1 198 ? 1.569 13.687 6.903 1.00 91.12 198 TYR A N 1
ATOM 1472 C CA . TYR A 1 198 ? 1.012 14.518 7.962 1.00 91.12 198 TYR A CA 1
ATOM 1473 C C . TYR A 1 198 ? -0.504 14.350 8.108 1.00 91.12 198 TYR A C 1
ATOM 1475 O O . TYR A 1 198 ? -1.263 14.579 7.168 1.00 91.12 198 TYR A O 1
ATOM 1483 N N . GLY A 1 199 ? -0.957 13.990 9.309 1.00 92.56 199 GLY A N 1
ATOM 1484 C CA . GLY A 1 199 ? -2.374 13.886 9.652 1.00 92.56 199 GLY A CA 1
ATOM 1485 C C . GLY A 1 199 ? -2.905 15.166 10.304 1.00 92.56 199 GLY A C 1
ATOM 1486 O O . GLY A 1 199 ? -2.523 15.507 11.427 1.00 92.56 199 GLY A O 1
ATOM 1487 N N . ALA A 1 200 ? -3.848 15.847 9.652 1.00 95.38 200 ALA A N 1
ATOM 1488 C CA . ALA A 1 200 ? -4.514 17.033 10.194 1.00 95.38 200 ALA A CA 1
ATOM 1489 C C . ALA A 1 200 ? -5.972 16.751 10.587 1.00 95.38 200 ALA A C 1
ATOM 1491 O O . ALA A 1 200 ? -6.653 15.935 9.964 1.00 95.38 200 ALA A O 1
ATOM 1492 N N . TRP A 1 201 ? -6.473 17.460 11.605 1.00 97.12 201 TRP A N 1
ATOM 1493 C CA . TRP A 1 201 ? -7.894 17.402 11.944 1.00 97.12 201 TRP A CA 1
ATOM 1494 C C . TRP A 1 201 ? -8.697 18.219 10.937 1.00 97.12 201 TRP A C 1
ATOM 1496 O O . TRP A 1 201 ? -8.479 19.421 10.783 1.00 97.12 201 TRP A O 1
ATOM 1506 N N . THR A 1 202 ? -9.634 17.567 10.262 1.00 96.00 202 THR A N 1
ATOM 1507 C CA . THR A 1 202 ? -10.496 18.176 9.247 1.00 96.00 202 THR A CA 1
ATOM 1508 C C . THR A 1 202 ? -11.934 17.692 9.429 1.00 96.00 202 THR A C 1
ATOM 1510 O O . THR A 1 202 ? -12.152 16.655 10.059 1.00 96.00 202 THR A O 1
ATOM 1513 N N . PRO A 1 203 ? -12.933 18.360 8.825 1.00 96.94 203 PRO A N 1
ATOM 1514 C CA . PRO A 1 203 ? -14.303 17.849 8.821 1.00 96.94 203 PRO A CA 1
ATOM 1515 C C . PRO A 1 203 ? -14.432 16.443 8.212 1.00 96.94 203 PRO A C 1
ATOM 1517 O O . PRO A 1 203 ? -15.329 15.690 8.576 1.00 96.94 203 PRO A O 1
ATOM 1520 N N . ALA A 1 204 ? -13.550 16.073 7.276 1.00 93.50 204 ALA A N 1
ATOM 1521 C CA . ALA A 1 204 ? -13.514 14.720 6.728 1.00 93.50 204 ALA A CA 1
ATOM 1522 C C . ALA A 1 204 ? -12.978 13.705 7.751 1.00 93.50 204 ALA A C 1
ATOM 1524 O O . ALA A 1 204 ? -13.569 12.637 7.896 1.00 93.50 204 ALA A O 1
ATOM 1525 N N . ALA A 1 205 ? -11.922 14.061 8.492 1.00 94.12 205 ALA A N 1
ATOM 1526 C CA . ALA A 1 205 ? -11.390 13.234 9.575 1.00 94.12 205 ALA A CA 1
ATOM 1527 C C . ALA A 1 205 ? -12.428 13.025 10.690 1.00 94.12 205 ALA A C 1
ATOM 1529 O O . ALA A 1 205 ? -12.582 11.904 11.165 1.00 94.12 205 ALA A O 1
ATOM 1530 N N . ASP A 1 206 ? -13.191 14.065 11.041 1.00 95.88 206 ASP A N 1
ATOM 1531 C CA . ASP A 1 206 ? -14.282 13.976 12.019 1.00 95.88 206 ASP A CA 1
ATOM 1532 C C . ASP A 1 206 ? -15.367 12.985 11.585 1.00 95.88 206 ASP A C 1
ATOM 1534 O O . ASP A 1 206 ? -15.680 12.030 12.299 1.00 95.88 206 ASP A O 1
ATOM 1538 N N . ARG A 1 207 ? -15.877 13.138 10.355 1.00 94.88 207 ARG A N 1
ATOM 1539 C CA . ARG A 1 207 ? -16.869 12.207 9.797 1.00 94.88 207 ARG A CA 1
ATOM 1540 C C . ARG A 1 207 ? -16.345 10.776 9.739 1.00 94.88 207 ARG A C 1
ATOM 1542 O O . ARG A 1 207 ? -17.088 9.844 10.039 1.00 94.88 207 ARG A O 1
ATOM 1549 N N . PHE A 1 208 ? -15.081 10.594 9.361 1.00 94.44 208 PHE A N 1
ATOM 1550 C CA . PHE A 1 208 ? -14.467 9.274 9.289 1.00 94.44 208 PHE A CA 1
ATOM 1551 C C . PHE A 1 208 ? -14.298 8.640 10.678 1.00 94.44 208 PHE A C 1
ATOM 1553 O O . PHE A 1 208 ? -14.649 7.475 10.857 1.00 94.44 208 PHE A O 1
ATOM 1560 N N . ALA A 1 209 ? -13.860 9.409 11.680 1.00 93.75 209 ALA A N 1
ATOM 1561 C CA . ALA A 1 209 ? -13.792 8.965 13.073 1.00 93.75 209 ALA A CA 1
ATOM 1562 C C . ALA A 1 209 ? -15.172 8.543 13.603 1.00 93.75 209 ALA A C 1
ATOM 1564 O O . ALA A 1 209 ? -15.302 7.474 14.202 1.00 93.75 209 ALA A O 1
ATOM 1565 N N . GLY A 1 210 ? -16.216 9.324 13.310 1.00 93.19 210 GLY A N 1
ATOM 1566 C CA . GLY A 1 210 ? -17.595 8.957 13.632 1.00 93.19 210 GLY A CA 1
ATOM 1567 C C . GLY A 1 210 ? -18.034 7.660 12.944 1.00 93.19 210 GLY A C 1
ATOM 1568 O O . GLY A 1 210 ? -18.589 6.773 13.591 1.00 93.19 210 GLY A O 1
ATOM 1569 N N . ALA A 1 211 ? -17.724 7.494 11.653 1.00 92.44 211 ALA A N 1
ATOM 1570 C CA . ALA A 1 211 ? -18.038 6.276 10.904 1.00 92.44 211 ALA A CA 1
ATOM 1571 C C . ALA A 1 211 ? -17.331 5.036 11.477 1.00 92.44 211 ALA A C 1
ATOM 1573 O O . ALA A 1 211 ? -17.953 3.978 11.584 1.00 92.44 211 ALA A O 1
ATOM 1574 N N . LEU A 1 212 ? -16.073 5.157 11.915 1.00 91.44 212 LEU A N 1
ATOM 1575 C CA . LEU A 1 212 ? -15.350 4.075 12.595 1.00 91.44 212 LEU A CA 1
ATOM 1576 C C . LEU A 1 212 ? -16.071 3.635 13.869 1.00 91.44 212 LEU A C 1
ATOM 1578 O O . LEU A 1 212 ? -16.238 2.438 14.097 1.00 91.44 212 LEU A O 1
ATOM 1582 N N . GLN A 1 213 ? -16.568 4.586 14.660 1.00 88.38 213 GLN A N 1
ATOM 1583 C CA . GLN A 1 213 ? -17.282 4.285 15.901 1.00 88.38 213 GLN A CA 1
ATOM 1584 C C . GLN A 1 213 ? -18.623 3.569 15.680 1.00 88.38 213 GLN A C 1
ATOM 1586 O O . GLN A 1 213 ? -19.109 2.897 16.588 1.00 88.38 213 GLN A O 1
ATOM 1591 N N . THR A 1 214 ? -19.205 3.628 14.477 1.00 86.81 214 THR A N 1
ATOM 1592 C CA . THR A 1 214 ? -20.398 2.826 14.137 1.00 86.81 214 THR A CA 1
ATOM 1593 C C . THR A 1 214 ? -20.094 1.337 13.961 1.00 86.81 214 THR A C 1
ATOM 1595 O O . THR A 1 214 ? -20.999 0.513 14.055 1.00 86.81 214 THR A O 1
ATOM 1598 N N . GLN A 1 215 ? -18.823 0.963 13.766 1.00 80.06 215 GLN A N 1
ATOM 1599 C CA . GLN A 1 215 ? -18.391 -0.437 13.639 1.00 80.06 215 GLN A CA 1
ATOM 1600 C C . GLN A 1 215 ? -18.237 -1.147 14.993 1.00 80.06 215 GLN A C 1
ATOM 1602 O O . GLN A 1 215 ? -17.790 -2.296 15.053 1.00 80.06 215 GLN A O 1
ATOM 1607 N N . LYS A 1 216 ? -18.589 -0.462 16.087 1.00 66.94 216 LYS A N 1
ATOM 1608 C CA . LYS A 1 216 ? -18.420 -0.915 17.464 1.00 66.94 216 LYS A CA 1
ATOM 1609 C C . LYS A 1 216 ? -19.153 -2.232 17.716 1.00 66.94 216 LYS A C 1
ATOM 1611 O O . LYS A 1 216 ? -20.380 -2.298 17.680 1.00 66.94 216 LYS A O 1
ATOM 1616 N N . LYS A 1 217 ? -18.396 -3.267 18.079 1.00 67.75 217 LYS A N 1
ATOM 1617 C CA . LYS A 1 217 ? -18.911 -4.354 18.920 1.00 67.75 217 LYS A CA 1
ATOM 1618 C C . LYS A 1 217 ? -18.663 -3.993 20.388 1.00 67.75 217 LYS A C 1
ATOM 1620 O O . LYS A 1 217 ? -17.869 -3.098 20.686 1.00 67.75 217 LYS A O 1
ATOM 1625 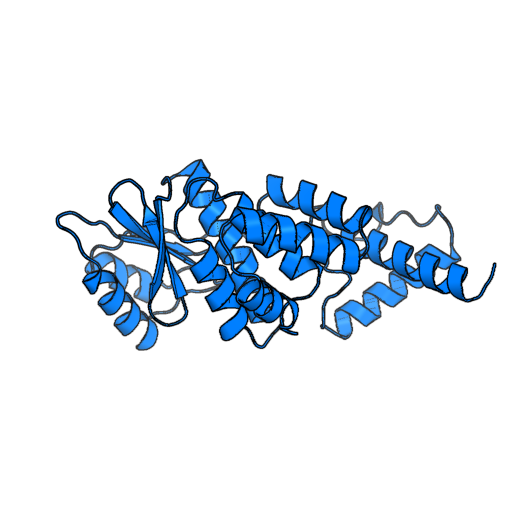N N . ALA A 1 218 ? -19.357 -4.653 21.317 1.00 57.44 218 ALA A N 1
ATOM 1626 C CA . ALA A 1 218 ? -19.076 -4.484 22.743 1.00 57.44 218 ALA A CA 1
ATOM 1627 C C . ALA A 1 218 ? -17.565 -4.688 22.995 1.00 57.44 218 ALA A C 1
ATOM 1629 O O . ALA A 1 218 ? -17.009 -5.695 22.562 1.00 57.44 218 ALA A O 1
ATOM 1630 N N . ASN A 1 219 ? -16.916 -3.714 23.645 1.00 65.12 219 ASN A N 1
ATOM 1631 C CA . ASN A 1 219 ? -15.477 -3.675 23.962 1.00 65.12 219 ASN A CA 1
ATOM 1632 C C . ASN A 1 219 ? -14.484 -3.487 22.791 1.00 65.12 219 ASN A C 1
ATOM 1634 O O . ASN A 1 219 ? -13.291 -3.702 22.983 1.00 65.12 219 ASN A O 1
ATOM 1638 N N . SER A 1 220 ? -14.917 -3.046 21.602 1.00 79.12 220 SER A N 1
ATOM 1639 C CA . SER A 1 220 ? -13.972 -2.668 20.534 1.00 79.12 220 SER A CA 1
ATOM 1640 C C . SER A 1 220 ? -13.137 -1.438 20.919 1.00 79.12 220 SER A C 1
ATOM 1642 O O . SER A 1 220 ? -13.693 -0.382 21.226 1.00 79.12 220 SER A O 1
ATOM 1644 N N . SER A 1 221 ? -11.811 -1.570 20.857 1.00 90.81 221 SER A N 1
ATOM 1645 C CA . SER A 1 221 ? -10.848 -0.462 20.894 1.00 90.81 221 SER A CA 1
ATOM 1646 C C . SER A 1 221 ? -10.534 0.036 19.479 1.00 90.81 221 SER A C 1
ATOM 1648 O O . SER A 1 221 ? -10.830 -0.644 18.490 1.00 90.81 221 SER A O 1
ATOM 1650 N N . TYR A 1 222 ? -9.935 1.222 19.372 1.00 94.06 222 TYR A N 1
ATOM 1651 C CA . TYR A 1 222 ? -9.556 1.817 18.092 1.00 94.06 222 TYR A CA 1
ATOM 1652 C C . TYR A 1 222 ? -8.078 2.183 18.088 1.00 94.06 222 TYR A C 1
ATOM 1654 O O . TYR A 1 222 ? -7.597 2.808 19.030 1.00 94.06 222 TYR A O 1
ATOM 1662 N N . LEU A 1 223 ? -7.385 1.834 17.010 1.00 94.69 223 LEU A N 1
ATOM 1663 C CA . LEU A 1 223 ? -6.000 2.211 16.757 1.00 94.69 223 LEU A CA 1
ATOM 1664 C C . LEU A 1 223 ? -5.932 2.973 15.435 1.00 94.69 223 LEU A C 1
ATOM 1666 O O . LEU A 1 223 ? -6.369 2.462 14.404 1.00 94.69 223 LEU A O 1
ATOM 1670 N N . VAL A 1 224 ? -5.369 4.177 15.461 1.00 94.94 224 VAL A N 1
ATOM 1671 C CA . VAL A 1 224 ? -4.991 4.930 14.263 1.00 94.94 224 VAL A CA 1
ATOM 1672 C C . VAL A 1 224 ? -3.476 4.970 14.199 1.00 94.94 224 VAL A C 1
ATOM 1674 O O . VAL A 1 224 ? -2.840 5.631 15.013 1.00 94.94 224 VAL A O 1
ATOM 1677 N N . GLY A 1 225 ? -2.918 4.256 13.229 1.00 93.38 225 GLY A N 1
ATOM 1678 C CA . GLY A 1 225 ? -1.500 4.242 12.917 1.00 93.38 225 GLY A CA 1
ATOM 1679 C C . GLY A 1 225 ? -1.231 4.958 11.599 1.00 93.38 225 GLY A C 1
ATOM 1680 O O . GLY A 1 225 ? -1.804 4.585 10.572 1.00 93.38 225 GLY A O 1
ATOM 1681 N N . ILE A 1 226 ? -0.342 5.954 11.600 1.00 92.19 226 ILE A N 1
ATOM 1682 C CA . ILE A 1 226 ? 0.130 6.581 10.357 1.00 92.19 226 ILE A CA 1
ATOM 1683 C C . ILE A 1 226 ? 1.645 6.485 10.185 1.00 92.19 226 ILE A C 1
ATOM 1685 O O . ILE A 1 226 ? 2.408 6.416 11.152 1.00 92.19 226 ILE A O 1
ATOM 1689 N N . SER A 1 227 ? 2.092 6.497 8.929 1.00 88.50 227 SER A N 1
ATOM 1690 C CA . SER A 1 227 ? 3.521 6.468 8.595 1.00 88.50 227 SER A CA 1
ATOM 1691 C C . SER A 1 227 ? 4.273 7.720 9.051 1.00 88.50 227 SER A C 1
ATOM 1693 O O . SER A 1 227 ? 5.400 7.592 9.519 1.00 88.50 227 SER A O 1
ATOM 1695 N N . GLY A 1 228 ? 3.665 8.900 8.890 1.00 88.81 228 GLY A N 1
ATOM 1696 C CA . GLY A 1 228 ? 4.232 10.218 9.180 1.00 88.81 228 GLY A CA 1
ATOM 1697 C C . GLY A 1 228 ? 3.783 10.774 10.528 1.00 88.81 228 GLY A C 1
ATOM 1698 O O . GLY A 1 228 ? 3.695 10.027 11.492 1.00 88.81 228 GLY A O 1
ATOM 1699 N N . VAL A 1 229 ? 3.526 12.081 10.632 1.00 92.25 229 VAL A N 1
ATOM 1700 C CA . VAL A 1 229 ? 3.271 12.762 11.920 1.00 92.25 229 VAL A CA 1
ATOM 1701 C C . VAL A 1 229 ? 1.814 13.194 12.067 1.00 92.25 229 VAL A C 1
ATOM 1703 O O . VAL A 1 229 ? 1.211 13.723 11.138 1.00 92.25 229 VAL A O 1
ATOM 1706 N N . VAL A 1 230 ? 1.231 13.004 13.252 1.00 94.31 230 VAL A N 1
ATOM 1707 C CA . VAL A 1 230 ? -0.119 13.486 13.571 1.00 94.31 230 VAL A CA 1
ATOM 1708 C C . VAL A 1 230 ? -0.044 14.893 14.171 1.00 94.31 230 VAL A C 1
ATOM 1710 O O . VAL A 1 230 ? 0.748 15.151 15.075 1.00 94.31 230 VAL A O 1
ATOM 1713 N N . SER A 1 231 ? -0.886 15.819 13.702 1.00 96.62 231 SER A N 1
ATOM 1714 C CA . SER A 1 231 ? -0.989 17.156 14.301 1.00 96.62 231 SER A CA 1
ATOM 1715 C C . SER A 1 231 ? -1.478 17.079 15.757 1.00 96.62 231 SER A C 1
ATOM 1717 O O . SER A 1 231 ? -2.329 16.235 16.057 1.00 96.62 231 SER A O 1
ATOM 1719 N N . PRO A 1 232 ? -1.046 17.986 16.659 1.00 97.44 232 PRO A N 1
ATOM 1720 C CA . PRO A 1 232 ? -1.516 17.997 18.049 1.00 97.44 232 PRO A CA 1
ATOM 1721 C C . PRO A 1 232 ? -3.044 18.003 18.166 1.00 97.44 232 PRO A C 1
ATOM 1723 O O . PRO A 1 232 ? -3.610 17.299 18.998 1.00 97.44 232 PRO A O 1
ATOM 1726 N N . ARG A 1 233 ? -3.719 18.730 17.264 1.00 97.69 233 ARG A N 1
ATOM 1727 C CA . ARG A 1 233 ? -5.181 18.784 17.206 1.00 97.69 233 ARG A CA 1
ATOM 1728 C C . ARG A 1 233 ? -5.802 17.440 16.820 1.00 97.69 233 ARG A C 1
ATOM 1730 O O . ARG A 1 233 ? -6.734 17.010 17.483 1.00 97.69 233 ARG A O 1
ATOM 1737 N N . LEU A 1 234 ? -5.300 16.772 15.775 1.00 97.25 234 LEU A N 1
ATOM 1738 C CA . LEU A 1 234 ? -5.809 15.452 15.370 1.00 97.25 234 LEU A CA 1
ATOM 1739 C C . LEU A 1 234 ? -5.629 14.429 16.497 1.00 97.25 234 LEU A C 1
ATOM 1741 O O . LEU A 1 234 ? -6.555 13.674 16.777 1.00 97.25 234 LEU A O 1
ATOM 1745 N N . ARG A 1 235 ? -4.476 14.445 17.178 1.00 97.69 235 ARG A N 1
ATOM 1746 C CA . ARG A 1 235 ? -4.216 13.576 18.330 1.00 97.69 235 ARG A CA 1
ATOM 1747 C C . ARG A 1 235 ? -5.230 13.807 19.449 1.00 97.69 235 ARG A C 1
ATOM 1749 O O . ARG A 1 235 ? -5.916 12.868 19.834 1.00 97.69 235 ARG A O 1
ATOM 1756 N N . GLN A 1 236 ? -5.380 15.053 19.899 1.00 98.00 236 GLN A N 1
ATOM 1757 C CA . GLN A 1 236 ? -6.317 15.415 20.964 1.00 98.00 236 GLN A CA 1
ATOM 1758 C C . GLN A 1 236 ? -7.759 14.989 20.639 1.00 98.00 236 GLN A C 1
ATOM 1760 O O . GLN A 1 236 ? -8.451 14.427 21.485 1.00 98.00 236 GLN A O 1
ATOM 1765 N N . GLU A 1 237 ? -8.212 15.235 19.411 1.00 97.81 237 GLU A N 1
ATOM 1766 C CA . GLU A 1 237 ? -9.565 14.907 18.949 1.00 97.81 237 GLU A CA 1
ATOM 1767 C C . GLU A 1 237 ? -9.820 13.392 18.896 1.00 97.81 237 GLU A C 1
ATOM 1769 O O . GLU A 1 237 ? -10.901 12.926 19.266 1.00 97.81 237 GLU A O 1
ATOM 1774 N N . LEU A 1 238 ? -8.834 12.606 18.460 1.00 96.69 238 LEU A N 1
ATOM 1775 C CA . LEU A 1 238 ? -8.923 11.146 18.419 1.00 96.69 238 LEU A CA 1
ATOM 1776 C C . LEU A 1 238 ? -8.843 10.530 19.823 1.00 96.69 238 LEU A C 1
ATOM 1778 O O . LEU A 1 238 ? -9.670 9.687 20.168 1.00 96.69 238 LEU A O 1
ATOM 1782 N N . GLU A 1 239 ? -7.914 10.982 20.663 1.00 96.38 239 GLU A N 1
ATOM 1783 C CA . GLU A 1 239 ? -7.748 10.477 22.033 1.00 96.38 239 GLU A CA 1
ATOM 1784 C C . GLU A 1 239 ? -8.964 10.816 22.914 1.00 96.38 239 GLU A C 1
ATOM 1786 O O . GLU A 1 239 ? -9.426 9.967 23.677 1.00 96.38 239 GLU A O 1
ATOM 1791 N N . THR A 1 240 ? -9.576 11.995 22.729 1.00 95.88 240 THR A N 1
ATOM 1792 C CA . THR A 1 240 ? -10.856 12.363 23.377 1.00 95.88 240 THR A CA 1
ATOM 1793 C C . THR A 1 240 ? -11.987 11.411 22.977 1.00 95.88 240 THR A C 1
ATOM 1795 O O . THR A 1 240 ? -12.882 11.124 23.768 1.00 95.88 240 THR A O 1
ATOM 1798 N N . ARG A 1 241 ? -11.934 10.872 21.753 1.00 93.44 241 ARG A N 1
ATOM 1799 C CA . ARG A 1 241 ? -12.861 9.853 21.242 1.00 93.44 241 ARG A CA 1
ATOM 1800 C C . ARG A 1 241 ? -12.426 8.415 21.585 1.00 93.44 241 ARG A C 1
ATOM 1802 O O . ARG A 1 241 ? -13.007 7.469 21.049 1.00 93.44 241 ARG A O 1
ATOM 1809 N N . HIS A 1 242 ? -11.444 8.249 22.476 1.00 93.62 242 HIS A N 1
ATOM 1810 C CA . HIS A 1 242 ? -10.878 6.975 22.935 1.00 93.62 242 HIS A CA 1
ATOM 1811 C C . HIS A 1 242 ? -10.175 6.143 21.850 1.00 93.62 242 HIS A C 1
ATOM 1813 O O . HIS A 1 242 ? -10.160 4.911 21.911 1.00 93.62 242 HIS A O 1
ATOM 1819 N N . PHE A 1 243 ? -9.584 6.803 20.856 1.00 95.25 243 PHE A N 1
ATOM 1820 C CA . PHE A 1 243 ? -8.668 6.165 19.915 1.00 95.25 243 PHE A CA 1
ATOM 1821 C C . PHE A 1 243 ? -7.242 6.198 20.470 1.00 95.25 243 PHE A C 1
ATOM 1823 O O . PHE A 1 243 ? -6.786 7.224 20.971 1.00 95.25 243 PHE A O 1
ATOM 1830 N N . THR A 1 244 ? -6.512 5.097 20.324 1.00 95.50 244 THR A N 1
ATOM 1831 C CA . THR A 1 244 ? -5.052 5.083 20.449 1.00 95.50 244 THR A CA 1
ATOM 1832 C C . THR A 1 244 ? -4.448 5.606 19.151 1.00 95.50 244 THR A C 1
ATOM 1834 O O . THR A 1 244 ? -4.857 5.183 18.068 1.00 95.50 244 THR A O 1
ATOM 1837 N N . VAL A 1 245 ? -3.492 6.530 19.248 1.00 95.31 245 VAL A N 1
ATOM 1838 C CA . VAL A 1 245 ? -2.872 7.174 18.083 1.00 95.31 245 VAL A CA 1
ATOM 1839 C C . VAL A 1 245 ? -1.371 6.924 18.070 1.00 95.31 245 VAL A C 1
ATOM 1841 O O . VAL A 1 245 ? -0.644 7.391 18.951 1.00 95.31 245 VAL A O 1
ATOM 1844 N N . GLU A 1 246 ? -0.907 6.266 17.016 1.00 94.00 246 GLU A N 1
ATOM 1845 C CA . GLU A 1 246 ? 0.499 5.985 16.755 1.00 94.00 246 GLU A CA 1
ATOM 1846 C C . GLU A 1 246 ? 0.940 6.695 15.472 1.00 94.00 246 GLU A C 1
ATOM 1848 O O . GLU A 1 246 ? 0.283 6.636 14.431 1.00 94.00 246 GLU A O 1
ATOM 1853 N N . ASP A 1 247 ? 2.055 7.410 15.560 1.00 92.06 247 ASP A N 1
ATOM 1854 C CA . ASP A 1 247 ? 2.652 8.124 14.438 1.00 92.06 247 ASP A CA 1
ATOM 1855 C C . ASP A 1 247 ? 4.096 7.662 14.233 1.00 92.06 247 ASP A C 1
ATOM 1857 O O . ASP A 1 247 ? 4.656 6.935 15.056 1.00 92.06 247 ASP A O 1
ATOM 1861 N N . ARG A 1 248 ? 4.688 8.031 13.097 1.00 88.69 248 ARG A N 1
ATOM 1862 C CA . ARG A 1 248 ? 6.036 7.623 12.682 1.00 88.69 248 ARG A CA 1
ATOM 1863 C C . ARG A 1 248 ? 6.204 6.106 12.627 1.00 88.69 248 ARG A C 1
ATOM 1865 O O . ARG A 1 248 ? 7.289 5.586 12.882 1.00 88.69 248 ARG A O 1
ATOM 1872 N N . LEU A 1 249 ? 5.149 5.380 12.249 1.00 84.56 249 LEU A N 1
ATOM 1873 C CA . LEU A 1 249 ? 5.206 3.921 12.126 1.00 84.56 249 LEU A CA 1
ATOM 1874 C C . LEU A 1 249 ? 6.062 3.456 10.945 1.00 84.56 249 LEU A C 1
ATOM 1876 O O . LEU A 1 249 ? 6.461 2.293 10.891 1.00 84.56 249 LEU A O 1
ATOM 1880 N N . SER A 1 250 ? 6.387 4.349 10.014 1.00 72.06 250 SER A N 1
ATOM 1881 C CA . SER A 1 250 ? 7.366 4.108 8.960 1.00 72.06 250 SER A CA 1
ATOM 1882 C C . SER A 1 250 ? 8.211 5.36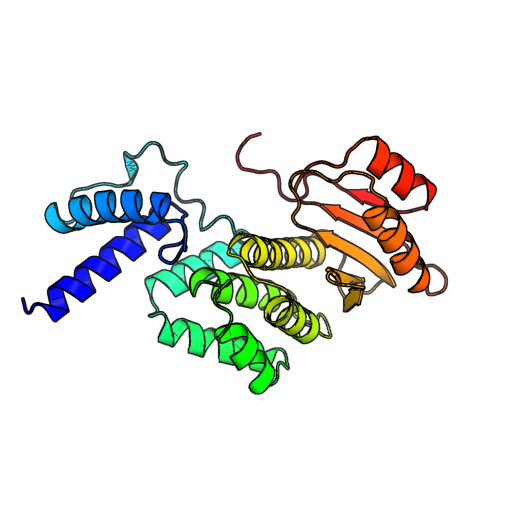9 8.801 1.00 72.06 250 SER A C 1
ATOM 1884 O O . SER A 1 250 ? 7.957 6.144 7.877 1.00 72.06 250 SER A O 1
ATOM 1886 N N . PRO A 1 251 ? 9.166 5.624 9.718 1.00 55.88 251 PRO A N 1
ATOM 1887 C CA . PRO A 1 251 ? 9.984 6.820 9.633 1.00 55.88 251 PRO A CA 1
ATOM 1888 C C . PRO A 1 251 ? 10.741 6.778 8.304 1.00 55.88 251 PRO A C 1
ATOM 1890 O O . PRO A 1 251 ? 11.355 5.763 7.963 1.00 55.88 251 PRO A O 1
ATOM 1893 N N . GLY A 1 252 ? 10.638 7.860 7.532 1.00 50.12 252 GLY A N 1
ATOM 1894 C CA . GLY A 1 252 ? 11.398 8.012 6.298 1.00 50.12 252 GLY A CA 1
ATOM 1895 C C . GLY A 1 252 ? 12.911 7.944 6.560 1.00 50.12 252 GLY A C 1
ATOM 1896 O O . GLY A 1 252 ? 13.353 7.993 7.709 1.00 50.12 252 GLY A O 1
ATOM 1897 N N . PRO A 1 253 ? 13.736 7.857 5.505 1.00 39.06 253 PRO A N 1
ATOM 1898 C CA . PRO A 1 253 ? 15.193 7.765 5.642 1.00 39.06 253 PRO A CA 1
ATOM 1899 C C . PRO A 1 253 ? 15.829 8.998 6.308 1.00 39.06 253 PRO A C 1
ATOM 1901 O O . PRO A 1 253 ? 16.978 8.937 6.737 1.00 39.06 253 PRO A O 1
ATOM 1904 N N . LEU A 1 254 ? 15.089 10.105 6.411 1.00 32.72 254 LEU A N 1
ATOM 1905 C CA . LEU A 1 254 ? 15.498 11.308 7.121 1.00 32.72 254 LEU A CA 1
ATOM 1906 C C . LEU A 1 254 ? 15.073 11.179 8.591 1.00 32.72 254 LEU A C 1
ATOM 1908 O O . LEU A 1 254 ? 13.909 11.398 8.931 1.00 32.72 254 LEU A O 1
ATOM 1912 N N . LYS A 1 255 ? 16.023 10.750 9.425 1.00 34.53 255 LYS A N 1
ATOM 1913 C CA . LYS A 1 255 ? 15.943 10.827 10.889 1.00 34.53 255 LYS A CA 1
ATOM 1914 C C . LYS A 1 255 ? 16.315 12.219 11.376 1.00 34.53 255 LYS A C 1
ATOM 1916 O O . LYS A 1 255 ? 17.259 12.796 10.793 1.00 34.53 255 LYS A O 1
#

pLDDT: mean 86.26, std 14.67, range [32.72, 98.38]

Foldseek 3Di:
DDPVVVVVLLLLLLLVLCQQLLHDSQDPDVVVVVVSSVVSVCDSVVDPPPPPVPDPRPGRPHNPLADSVLSVVLSVCSNPDDLVRLLVVLVVLCVVLVADPVLSVLLVPQPLADSSLSNLLSSLLSLLPQAADSNVLSNLLSVPRNHVVSSSFSRNLSRQVSCCCPPPFNFNYWDDDPSAIWTQTPVREIEGETEDQEADDDPVLVVSLVSSCVSDDVPHAYEYEYLHDYDPVSCVVQVVVRYHYHHNSNPPPPD